Protein 3HYI (pdb70)

Foldseek 3Di:
DAPFLVLLLQLLPPDDPDLLLLLLLVVLQCQQAWDDDVPVFKIKGWALHPSLVSSNVVSCVVVVWDWDDWDWDPPPITIIIMTGHDVVSVPHDQLPDLSSVLSSLSSQCRGAKGAHDVLVAQKIKGKGADDVVLVSNQVSLCVPPVFHWDKADDPVTIMIMGRDLVSVLSSSVSNPGDPVSVVSVVSVVVVDDDDDPVVVVVVVVVVVVVQLVLLVLLLVLLVQCCVPPRLVPDPPVLSLLSVLCNVPSPDQLQVSQVVVVHHSVRSVVSSVVSSVVSVVGDDD

Solvent-accessible surface area: 15544 Å² total; per-residue (Å²): 214,93,22,16,33,59,0,13,74,48,0,15,123,21,107,68,54,33,105,88,41,2,6,0,2,0,8,0,0,8,79,18,66,22,104,53,69,83,97,75,66,70,0,43,1,31,0,102,9,130,3,0,10,143,0,0,60,38,0,2,164,92,11,98,56,80,48,76,77,89,63,100,60,134,138,90,42,67,13,49,0,15,0,79,30,24,128,33,2,68,112,30,118,12,53,166,58,73,44,28,0,21,2,1,1,16,0,1,0,0,4,5,5,40,8,37,46,10,151,156,110,93,54,2,19,6,29,5,78,75,85,72,12,9,62,57,2,28,70,11,1,43,112,82,48,119,0,116,23,25,90,64,142,52,97,96,50,24,62,4,63,2,146,42,27,81,18,0,36,57,1,0,100,29,0,24,0,116,92,19,23,68,80,0,64,66,29,33,98,83,88,88,107,109,70,89,115,96,50,73,90,94,131,107,108,40,61,58,92,146,86,56,91,48,24,58,74,4,33,53,0,0,72,40,0,116,107,80,57,10,10,130,93,10,70,60,44,1,82,106,0,0,59,22,1,27,136,38,92,177,55,66,34,161,78,0,0,109,113,44,147,40,81,80,75,84,0,106,65,37,2,54,106,0,31,140,28,0,109,169,65,28,140,39

Organism: Thermotoga maritima (strain ATCC 43589 / DSM 3109 / JCM 10099 / NBRC 100826 / MSB8) (NCBI:txid243274)

Secondary structure (DSSP, 8-state):
--HHHHHHHHTTT-----HHHHHHHHHHHHHHHEEEETTTTEEEEEES-HHHHHHHHHHHHHTT--EEEEEEE----EEEEEEE--GGGGS--TTSSHHHHHHHHHHHHHHHEEE--TTT---EEEEES-HHHHHHHHHHHHHHH----EEEE-SS-EEEEE--HHHHHHHHHHTT--HHHHHHHHHHHHH-----HHHHHHHHHHHHHHHHHHHHHHHHHHHHHHHHT-GGGS-HHHHHHHHHHHH-TTS-HHHHHHTTT--HHHHHHHHHHHHHHHTTTS--

InterPro domains:
  IPR003802 Sporulation regulator WhiA [MF_01420] (7-291)
  IPR003802 Sporulation regulator WhiA [PTHR37307] (8-294)
  IPR003802 Sporulation regulator WhiA [TIGR00647] (113-289)
  IPR018478 Sporulation transcription regulator WhiA, N-terminal domain [PF10298] (27-87)
  IPR023054 Sporulation regulator WhiA, C-terminal [PF02650] (207-288)
  IPR027434 Homing endonuclease [G3DSA:3.10.28.10] (1-201)
  IPR027434 Homing endonuclease [SSF55608] (109-203)
  IPR039518 WhiA, LAGLIDADG-like domain [PF14527] (113-202)

B-factor: mean 26.67, std 4.39, range [19.43, 60.94]

Radius of gyration: 34.44 Å; Cα contacts (8 Å, |Δi|>4): 410; chains: 1; bounding box: 60×96×50 Å

Nearest PDB structures (foldseek):
  3hyi-assembly1_A  TM=1.004E+00  e=3.645E-49  Thermotoga maritima
  3hyj-assembly2_D  TM=9.412E-01  e=2.608E-27  Thermotoga maritima
  3hyj-assembly1_A  TM=9.685E-01  e=2.461E-26  Thermotoga maritima
  8dy9-assembly1_I  TM=5.684E-01  e=1.595E-14  Streptomyces venezuelae
  2dch-assembly1_X  TM=6.609E-01  e=1.888E-07  Thermoproteus

Sequence (284 aa):
RTFSEEIKEELVNVPFGSREEVISELLGFIKARGDLDVKSRHHIVFSLHSFAASRRLLNLMKYLSKPVSEIIVEKKKRYIKITAEYSESFMVIEPFFDVALFVSFLRGLFLSGGSMTNPRYHYHLEINLFEEETLALTRKSLKDFFNINAGIIELRNTRKLYIKSIKDILVFLEAIGVQRKLEEIDDRIVTERKVIGDVNRTVNFIEANAIRTANSTARQIRAIELIKENMGLENLPEDLRRVALVRLRNKELSLRELGKKLNLTKSQIYSSKLKRIIKIAERFGDV

Structure (mmCIF, N/CA/C/O backbone):
data_3HYI
#
_entry.id   3HYI
#
_cell.length_a   51.648
_cell.length_b   61.303
_cell.length_c   97.215
_cell.angle_alpha   90.00
_cell.angle_beta   90.00
_cell.angle_gamma   90.00
#
_symmetry.space_group_name_H-M   'P 21 21 21'
#
loop_
_entity.id
_entity.type
_entity.pdbx_description
1 polymer 'Protein DUF199/WhiA'
2 non-polymer GLYCEROL
3 non-polymer 'SODIUM ION'
4 water water
#
loop_
_atom_site.group_PDB
_atom_site.id
_atom_site.type_symbol
_atom_site.label_atom_id
_atom_site.label_alt_id
_atom_site.label_comp_id
_atom_site.label_asym_id
_atom_site.label_entity_id
_atom_site.label_seq_id
_atom_site.pdbx_PDB_ins_code
_atom_site.Cartn_x
_atom_site.Cartn_y
_atom_site.Cartn_z
_atom_site.occupancy
_atom_site.B_iso_or_equiv
_atom_site.auth_seq_id
_atom_site.auth_comp_id
_atom_site.auth_asym_id
_atom_site.auth_atom_id
_atom_site.pdbx_PDB_model_num
ATOM 1 N N . ARG A 1 7 ? 12.210 -7.371 -20.497 1.00 26.19 7 ARG A N 1
ATOM 2 C CA . ARG A 1 7 ? 11.353 -6.987 -19.338 1.00 26.35 7 ARG A CA 1
ATOM 3 C C . ARG A 1 7 ? 11.219 -8.149 -18.373 1.00 26.26 7 ARG A C 1
ATOM 4 O O . ARG A 1 7 ? 11.000 -9.286 -18.803 1.00 26.47 7 ARG A O 1
ATOM 12 N N . THR A 1 8 ? 11.341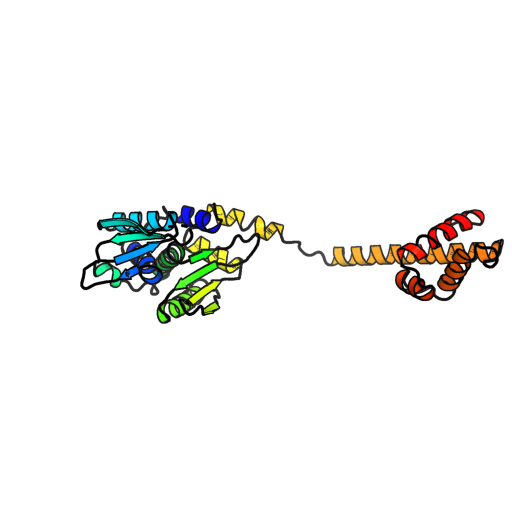 -7.873 -17.074 1.00 26.08 8 THR A N 1
ATOM 13 C CA . THR A 1 8 ? 11.258 -8.942 -16.087 1.00 25.97 8 THR A CA 1
ATOM 14 C C . THR A 1 8 ? 9.836 -9.483 -16.057 1.00 25.75 8 THR A C 1
ATOM 15 O O . THR A 1 8 ? 8.872 -8.768 -16.334 1.00 25.72 8 THR A O 1
ATOM 19 N N . PHE A 1 9 ? 9.733 -10.762 -15.728 1.00 25.48 9 PHE A N 1
ATOM 20 C CA . PHE A 1 9 ? 8.459 -11.452 -15.634 1.00 25.28 9 PHE A CA 1
ATOM 21 C C . PHE A 1 9 ? 7.531 -10.770 -14.631 1.00 25.07 9 PHE A C 1
ATOM 22 O O . PHE A 1 9 ? 6.320 -10.680 -14.840 1.00 24.93 9 PHE A O 1
ATOM 30 N N . SER A 1 10 ? 8.128 -10.307 -13.538 1.00 24.85 10 SER A N 1
ATOM 31 C CA . SER A 1 10 ? 7.414 -9.639 -12.458 1.00 24.67 10 SER A CA 1
ATOM 32 C C . SER A 1 10 ? 6.742 -8.350 -12.918 1.00 24.53 10 SER A C 1
ATOM 33 O O . SER A 1 10 ? 5.574 -8.116 -12.615 1.00 24.08 10 SER A O 1
ATOM 36 N N . GLU A 1 11 ? 7.487 -7.512 -13.637 1.00 24.58 11 GLU A N 1
ATOM 37 C CA . GLU A 1 11 ? 6.944 -6.253 -14.154 1.00 24.63 11 GLU A CA 1
ATOM 38 C C . GLU A 1 11 ? 5.843 -6.500 -15.187 1.00 24.46 11 GLU A C 1
ATOM 39 O O . GLU A 1 11 ? 4.898 -5.722 -15.275 1.00 24.40 11 GLU A O 1
ATOM 45 N N . GLU A 1 12 ? 5.966 -7.580 -15.958 1.00 24.29 12 GLU A N 1
ATOM 46 C CA . GLU A 1 12 ? 4.922 -7.973 -16.912 1.00 24.15 12 GLU A CA 1
ATOM 47 C C . GLU A 1 12 ? 3.599 -8.304 -16.216 1.00 23.86 12 GLU A C 1
ATOM 48 O O . GLU A 1 12 ? 2.527 -7.960 -16.716 1.00 23.70 12 GLU A O 1
ATOM 54 N N . ILE A 1 13 ? 3.684 -8.977 -15.071 1.00 23.63 13 ILE A N 1
ATOM 55 C CA . ILE A 1 13 ? 2.516 -9.218 -14.222 1.00 23.52 13 ILE A CA 1
ATOM 56 C C . ILE A 1 13 ? 1.937 -7.898 -13.719 1.00 23.32 13 ILE A C 1
ATOM 57 O O . ILE A 1 13 ? 0.729 -7.686 -13.771 1.00 23.34 13 ILE A O 1
ATOM 62 N N . LYS A 1 14 ? 2.804 -7.012 -13.240 1.00 23.17 14 LYS A N 1
ATOM 63 C CA . LYS A 1 14 ? 2.368 -5.724 -12.695 1.00 23.02 14 LYS A CA 1
ATOM 64 C C . LYS A 1 14 ? 1.727 -4.801 -13.740 1.00 23.15 14 LYS A C 1
ATOM 65 O O . LYS A 1 14 ? 0.850 -4.007 -13.405 1.00 22.91 14 LYS A O 1
ATOM 71 N N . GLU A 1 15 ? 2.156 -4.915 -14.997 1.00 23.38 15 GLU A N 1
ATOM 72 C CA . GLU A 1 15 ? 1.539 -4.164 -16.097 1.00 23.69 15 GLU A CA 1
ATOM 73 C C . GLU A 1 15 ? 0.069 -4.532 -16.321 1.00 23.64 15 GLU A C 1
ATOM 74 O O . GLU A 1 15 ? -0.732 -3.679 -16.695 1.00 23.50 15 GLU A O 1
ATOM 80 N N . GLU A 1 16 ? -0.279 -5.800 -16.100 1.00 23.78 16 GLU A N 1
ATOM 81 C CA . GLU A 1 16 ? -1.674 -6.250 -16.204 1.00 23.89 16 GLU A CA 1
ATOM 82 C C . GLU A 1 16 ? -2.587 -5.597 -15.163 1.00 23.76 16 GLU A C 1
ATOM 83 O O . GLU A 1 16 ? -3.798 -5.515 -15.362 1.00 23.66 16 GLU A O 1
ATOM 89 N N . LEU A 1 17 ? -2.003 -5.143 -14.056 1.00 23.76 17 LEU A N 1
ATOM 90 C CA . LEU A 1 17 ? -2.770 -4.607 -12.934 1.00 23.74 17 LEU A CA 1
ATOM 91 C C . LEU A 1 17 ? -2.996 -3.093 -12.978 1.00 23.85 17 LEU A C 1
ATOM 92 O O . LEU A 1 17 ? -3.778 -2.569 -12.188 1.00 23.90 17 LEU A O 1
ATOM 97 N N . VAL A 1 18 ? -2.331 -2.397 -13.896 1.00 24.07 18 VAL A N 1
ATOM 98 C CA . VAL A 1 18 ? -2.376 -0.930 -13.939 1.00 24.26 18 VAL A CA 1
ATOM 99 C C . VAL A 1 18 ? -3.789 -0.375 -14.183 1.00 24.51 18 VAL A C 1
ATOM 100 O O . VAL A 1 18 ? -4.132 0.686 -13.658 1.00 24.57 18 VAL A O 1
ATOM 104 N N . ASN A 1 19 ? -4.597 -1.095 -14.963 1.00 24.75 19 ASN A N 1
ATOM 105 C CA . ASN A 1 19 ? -5.952 -0.653 -15.318 1.00 25.02 19 ASN A CA 1
ATOM 106 C C . ASN A 1 19 ? -7.077 -1.573 -14.825 1.00 25.05 19 ASN A C 1
ATOM 107 O O . ASN A 1 19 ? -8.198 -1.506 -15.329 1.00 25.02 19 ASN A O 1
ATOM 112 N N . VAL A 1 20 ? -6.783 -2.419 -13.839 1.00 25.22 20 VAL A N 1
ATOM 113 C CA . VAL A 1 20 ? -7.812 -3.219 -13.168 1.00 25.26 20 VAL A CA 1
ATOM 114 C C . VAL A 1 20 ? -8.886 -2.275 -12.597 1.00 25.18 20 VAL A C 1
ATOM 115 O O . VAL A 1 20 ? -8.558 -1.185 -12.142 1.00 25.11 20 VAL A O 1
ATOM 119 N N . PRO A 1 21 ? -10.173 -2.673 -12.645 1.00 25.18 21 PRO A N 1
ATOM 120 C CA . PRO A 1 21 ? -11.248 -1.804 -12.142 1.00 25.22 21 PRO A CA 1
ATOM 121 C C . PRO A 1 21 ? -11.068 -1.241 -10.721 1.00 25.08 21 PRO A C 1
ATOM 122 O O . PRO A 1 21 ? -10.384 -1.836 -9.889 1.00 25.25 21 PRO A O 1
ATOM 126 N N . PHE A 1 22 ? -11.685 -0.089 -10.475 1.00 25.01 22 PHE A N 1
ATOM 127 C CA . PHE A 1 22 ? -11.752 0.510 -9.142 1.00 24.89 22 PHE A CA 1
ATOM 128 C C . PHE A 1 22 ? -13.133 0.189 -8.572 1.00 24.65 22 PHE A C 1
ATOM 129 O O . PHE A 1 22 ? -14.120 0.852 -8.896 1.00 24.76 22 PHE A O 1
ATOM 137 N N . GLY A 1 23 ? -13.190 -0.850 -7.742 1.00 24.38 23 GLY A N 1
ATOM 138 C CA . GLY A 1 23 ? -14.453 -1.420 -7.266 1.00 24.02 23 GLY A CA 1
ATOM 139 C C . GLY A 1 23 ? -15.361 -0.419 -6.590 1.00 23.76 23 GLY A C 1
ATOM 140 O O . GLY A 1 23 ? -16.569 -0.377 -6.847 1.00 23.62 23 GLY A O 1
ATOM 141 N N . SER A 1 24 ? -14.760 0.386 -5.724 1.00 23.44 24 SER A N 1
ATOM 142 C CA . SER A 1 24 ? -15.459 1.402 -4.964 1.00 23.21 24 SER A CA 1
ATOM 143 C C . SER A 1 24 ? -14.400 2.272 -4.319 1.00 23.06 24 SER A C 1
ATOM 144 O O . SER A 1 24 ? -13.211 1.957 -4.367 1.00 23.10 24 SER A O 1
ATOM 147 N N . ARG A 1 25 ? -14.839 3.359 -3.708 1.00 22.89 25 ARG A N 1
ATOM 148 C CA . ARG A 1 25 ? -13.947 4.261 -2.996 1.00 22.89 25 ARG A CA 1
ATOM 149 C C . ARG A 1 25 ? -13.183 3.550 -1.870 1.00 22.55 25 ARG A C 1
ATOM 150 O O . ARG A 1 25 ? -12.015 3.837 -1.614 1.00 22.41 25 ARG A O 1
ATOM 158 N N . GLU A 1 26 ? -13.869 2.623 -1.209 1.00 22.50 26 GLU A N 1
ATOM 159 C CA . GLU A 1 26 ? -13.323 1.866 -0.087 1.00 22.37 26 GLU A CA 1
ATOM 160 C C . GLU A 1 26 ? -12.206 0.930 -0.543 1.00 21.94 26 GLU A C 1
ATOM 161 O O . GLU A 1 26 ? -11.170 0.815 0.117 1.00 21.64 26 GLU A O 1
ATOM 167 N N . GLU A 1 27 ? -12.435 0.261 -1.670 1.00 21.60 27 GLU A N 1
ATOM 168 C CA . GLU A 1 27 ? -11.439 -0.624 -2.270 1.00 21.56 27 GLU A CA 1
ATOM 169 C C . GLU A 1 27 ? -10.252 0.158 -2.834 1.00 21.28 27 GLU A C 1
ATOM 170 O O . GLU A 1 27 ? -9.117 -0.316 -2.793 1.00 21.23 27 GLU A O 1
ATOM 176 N N . VAL A 1 28 ? -10.520 1.355 -3.353 1.00 21.11 28 VAL A N 1
ATOM 177 C CA . VAL A 1 28 ? -9.468 2.249 -3.844 1.00 20.94 28 VAL A CA 1
ATOM 178 C C . VAL A 1 28 ? -8.566 2.714 -2.697 1.00 21.01 28 VAL A C 1
ATOM 179 O O . VAL A 1 28 ? -7.338 2.710 -2.824 1.00 21.01 28 VAL A O 1
ATOM 183 N N . ILE A 1 29 ? -9.177 3.112 -1.582 1.00 21.03 29 ILE A N 1
ATOM 184 C CA . ILE A 1 29 ? -8.426 3.532 -0.395 1.00 21.00 29 ILE A CA 1
ATOM 185 C C . ILE A 1 29 ? -7.709 2.340 0.244 1.00 20.94 29 ILE A C 1
ATOM 186 O O . ILE A 1 29 ? -6.599 2.485 0.758 1.00 21.03 29 ILE A O 1
ATOM 191 N N . SER A 1 30 ? -8.341 1.168 0.200 1.00 20.87 30 SER A N 1
ATOM 192 C CA . SER A 1 30 ? -7.728 -0.058 0.707 1.00 20.62 30 SER A CA 1
ATOM 193 C C . SER A 1 30 ? -6.471 -0.408 -0.088 1.00 20.66 30 SER A C 1
ATOM 194 O O . SER A 1 30 ? -5.442 -0.763 0.493 1.00 20.58 30 SER A O 1
ATOM 197 N N . GLU A 1 31 ? -6.547 -0.301 -1.412 1.00 20.68 31 GLU A N 1
ATOM 198 C CA . GLU A 1 31 ? -5.369 -0.537 -2.255 1.00 20.85 31 GLU A CA 1
ATOM 199 C C . GLU A 1 31 ? -4.283 0.513 -2.028 1.00 20.70 31 GLU A C 1
ATOM 200 O O . GLU A 1 31 ? -3.097 0.184 -2.028 1.00 20.88 31 GLU A O 1
ATOM 206 N N . LEU A 1 32 ? -4.689 1.768 -1.848 1.00 20.58 32 LEU A N 1
ATOM 207 C CA . LEU A 1 32 ? -3.752 2.847 -1.529 1.00 20.59 32 LEU A CA 1
ATOM 208 C C . LEU A 1 32 ? -3.042 2.572 -0.205 1.00 20.67 32 LEU A C 1
ATOM 209 O O . LEU A 1 32 ? -1.836 2.775 -0.092 1.00 20.53 32 LEU A O 1
ATOM 214 N N . LEU A 1 33 ? -3.793 2.098 0.787 1.00 20.89 33 LEU A N 1
ATOM 215 C CA . LEU A 1 33 ? -3.222 1.727 2.082 1.00 20.99 33 LEU A CA 1
ATOM 216 C C . LEU A 1 33 ? -2.146 0.656 1.914 1.00 21.13 33 LEU A C 1
ATOM 217 O O . LEU A 1 33 ? -1.136 0.676 2.617 1.00 21.03 33 LEU A O 1
ATOM 222 N N . GLY A 1 34 ? -2.368 -0.268 0.978 1.00 21.30 34 GLY A N 1
ATOM 223 C CA . GLY A 1 34 ? -1.368 -1.267 0.610 1.00 21.40 34 GLY A CA 1
ATOM 224 C C . GLY A 1 34 ? -0.076 -0.630 0.130 1.00 21.52 34 GLY A C 1
ATOM 225 O O . GLY A 1 34 ? 1.009 -1.024 0.552 1.00 21.51 34 GLY A O 1
ATOM 226 N N . PHE A 1 35 ? -0.203 0.354 -0.759 1.00 21.75 35 PHE A N 1
ATOM 227 C CA . PHE A 1 35 ? 0.934 1.169 -1.204 1.00 21.74 35 PHE A CA 1
ATOM 228 C C . PHE A 1 35 ? 1.586 1.892 -0.026 1.00 22.11 35 PHE A C 1
ATOM 229 O O . PHE A 1 35 ? 2.812 1.886 0.112 1.00 22.18 35 PHE A O 1
ATOM 237 N N . ILE A 1 36 ? 0.757 2.518 0.812 1.00 22.46 36 ILE A N 1
ATOM 238 C CA . ILE A 1 36 ? 1.235 3.270 1.976 1.00 22.66 36 ILE A CA 1
ATOM 239 C C . ILE A 1 36 ? 1.971 2.374 2.973 1.00 23.08 36 ILE A C 1
ATOM 240 O O . ILE A 1 36 ? 3.074 2.706 3.408 1.00 23.22 36 ILE A O 1
ATOM 245 N N . LYS A 1 37 ? 1.361 1.247 3.332 1.00 23.66 37 LYS A N 1
ATOM 246 C CA . LYS A 1 37 ? 1.966 0.320 4.294 1.00 24.19 37 LYS A CA 1
ATOM 247 C C . LYS A 1 37 ? 3.287 -0.265 3.786 1.00 24.55 37 LYS A C 1
ATOM 248 O O . LYS A 1 37 ? 4.245 -0.400 4.550 1.00 24.61 37 LYS A O 1
ATOM 254 N N . ALA A 1 38 ? 3.334 -0.604 2.500 1.00 24.94 38 ALA A N 1
ATOM 255 C CA . ALA A 1 38 ? 4.518 -1.229 1.908 1.00 25.25 38 ALA A CA 1
ATOM 256 C C . ALA A 1 38 ? 5.643 -0.232 1.616 1.00 25.58 38 ALA A C 1
ATOM 257 O O . ALA A 1 38 ? 6.798 -0.478 1.969 1.00 25.46 38 ALA A O 1
ATOM 259 N N . ARG A 1 39 ? 5.309 0.883 0.970 1.00 26.19 39 ARG A N 1
ATOM 260 C CA . ARG A 1 39 ? 6.331 1.808 0.460 1.00 26.66 39 ARG A CA 1
ATOM 261 C C . ARG A 1 39 ? 6.097 3.289 0.777 1.00 27.07 39 ARG A C 1
ATOM 262 O O . ARG A 1 39 ? 6.790 4.154 0.239 1.00 27.08 39 ARG A O 1
ATOM 270 N N . GLY A 1 40 ? 5.152 3.578 1.667 1.00 27.59 40 GLY A N 1
ATOM 271 C CA . GLY A 1 40 ? 4.833 4.953 2.023 1.00 28.06 40 GLY A CA 1
ATOM 272 C C . GLY A 1 40 ? 5.552 5.394 3.281 1.00 28.56 40 GLY A C 1
ATOM 273 O O . GLY A 1 40 ? 5.454 4.738 4.319 1.00 28.64 40 GLY A O 1
ATOM 274 N N . ASP A 1 41 ? 6.294 6.494 3.185 1.00 29.10 41 ASP A N 1
ATOM 275 C CA . ASP A 1 41 ? 6.814 7.172 4.364 1.00 29.55 41 ASP A CA 1
ATOM 276 C C . ASP A 1 41 ? 5.811 8.269 4.707 1.00 29.81 41 ASP A C 1
ATOM 277 O O . ASP A 1 41 ? 5.778 9.318 4.065 1.00 29.60 41 ASP A O 1
ATOM 282 N N . LEU A 1 42 ? 4.973 7.999 5.703 1.00 30.27 42 LEU A N 1
ATOM 283 C CA . LEU A 1 42 ? 3.882 8.899 6.063 1.00 30.58 42 LEU A CA 1
ATOM 284 C C . LEU A 1 42 ? 4.354 9.965 7.045 1.00 30.72 42 LEU A C 1
ATOM 285 O O . LEU A 1 42 ? 5.124 9.678 7.961 1.00 30.86 42 LEU A O 1
ATOM 288 N N . ASP A 1 43 ? 3.894 11.195 6.834 1.00 30.90 43 ASP A N 1
ATOM 289 C CA . ASP A 1 43 ? 4.179 12.309 7.737 1.00 30.96 43 ASP A CA 1
ATOM 290 C C . ASP A 1 43 ? 2.919 13.169 7.868 1.00 30.96 43 ASP A C 1
ATOM 291 O O . ASP A 1 43 ? 2.719 14.125 7.113 1.00 31.02 43 ASP A O 1
ATOM 296 N N . VAL A 1 44 ? 2.077 12.810 8.835 1.00 30.84 44 VAL A N 1
ATOM 297 C CA . VAL A 1 44 ? 0.788 13.474 9.052 1.00 30.71 44 VAL A CA 1
ATOM 298 C C . VAL A 1 44 ? 0.947 14.959 9.409 1.00 30.53 44 VAL A C 1
ATOM 299 O O . VAL A 1 44 ? 0.113 15.785 9.030 1.00 30.54 44 VAL A O 1
ATOM 303 N N . LYS A 1 45 ? 2.023 15.292 10.119 1.00 30.34 45 LYS A N 1
ATOM 304 C CA . LYS A 1 45 ? 2.278 16.668 10.564 1.00 30.18 45 LYS A CA 1
ATOM 305 C C . LYS A 1 45 ? 2.552 17.630 9.403 1.00 30.00 45 LYS A C 1
ATOM 306 O O . LYS A 1 45 ? 2.065 18.764 9.402 1.00 30.02 45 LYS A O 1
ATOM 308 N N . SER A 1 46 ? 3.337 17.174 8.428 1.00 29.75 46 SER A N 1
ATOM 309 C CA . SER A 1 46 ? 3.654 17.968 7.235 1.00 29.51 46 SER A CA 1
ATOM 310 C C . SER A 1 46 ? 2.690 17.695 6.075 1.00 29.18 46 SER A C 1
ATOM 311 O O . SER A 1 46 ? 2.838 18.268 4.996 1.00 29.14 46 SER A O 1
ATOM 314 N N . ARG A 1 47 ? 1.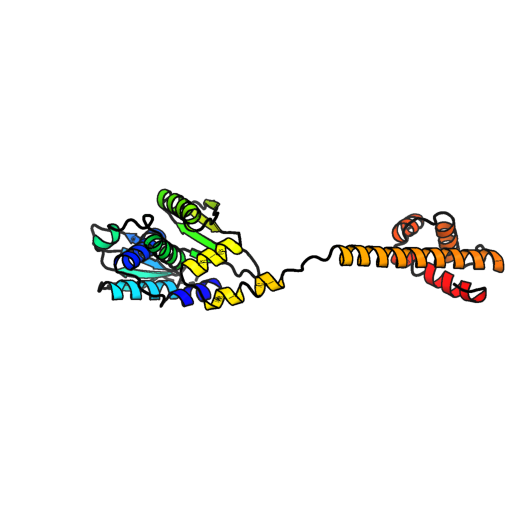717 16.813 6.311 1.00 28.82 47 ARG A N 1
ATOM 315 C CA . ARG A 1 47 ? 0.593 16.574 5.397 1.00 28.53 47 ARG A CA 1
ATOM 316 C C . ARG A 1 47 ? 0.992 15.957 4.052 1.00 28.18 47 ARG A C 1
ATOM 317 O O . ARG A 1 47 ? 0.382 16.269 3.023 1.00 28.11 47 ARG A O 1
ATOM 320 N N . HIS A 1 48 ? 1.990 15.072 4.062 1.00 27.84 48 HIS A N 1
ATOM 321 C CA A HIS A 1 48 ? 2.493 14.429 2.845 0.50 27.68 48 HIS A CA 1
ATOM 322 C CA B HIS A 1 48 ? 2.389 14.403 2.828 0.50 27.68 48 HIS A CA 1
ATOM 323 C C . HIS A 1 48 ? 2.755 12.938 3.029 1.00 27.45 48 HIS A C 1
ATOM 324 O O . HIS A 1 48 ? 2.990 12.478 4.147 1.00 27.61 48 HIS A O 1
ATOM 337 N N . ILE A 1 49 ? 2.746 12.209 1.918 1.00 26.95 49 ILE A N 1
ATOM 338 C CA . ILE A 1 49 ? 3.168 10.820 1.875 1.00 26.43 49 ILE A CA 1
ATOM 339 C C . ILE A 1 49 ? 4.226 10.722 0.788 1.00 25.97 49 ILE A C 1
ATOM 340 O O . ILE A 1 49 ? 3.985 11.127 -0.349 1.00 25.77 49 ILE A O 1
ATOM 345 N N . VAL A 1 50 ? 5.397 10.203 1.142 1.00 25.50 50 VAL A N 1
ATOM 346 C CA . VAL A 1 50 ? 6.445 9.934 0.170 1.00 25.15 50 VAL A CA 1
ATOM 347 C C . VAL A 1 50 ? 6.436 8.446 -0.176 1.00 24.87 50 VAL A C 1
ATOM 348 O O . VAL A 1 50 ? 6.667 7.603 0.692 1.00 24.72 50 VAL A O 1
ATOM 352 N N . PHE A 1 51 ? 6.152 8.139 -1.442 1.00 24.44 51 PHE A N 1
ATOM 353 C CA . PHE A 1 51 ? 6.190 6.768 -1.946 1.00 24.26 51 PHE A CA 1
ATOM 354 C C . PHE A 1 51 ? 7.498 6.512 -2.693 1.00 24.14 51 PHE A C 1
ATOM 355 O O . PHE A 1 51 ? 7.886 7.295 -3.557 1.00 23.99 51 PHE A O 1
ATOM 363 N N . SER A 1 52 ? 8.165 5.411 -2.354 1.00 23.97 52 SER A N 1
ATOM 364 C CA . SER A 1 52 ? 9.379 4.977 -3.042 1.00 23.77 52 SER A CA 1
ATOM 365 C C . SER A 1 52 ? 9.049 3.713 -3.828 1.00 23.66 52 SER A C 1
ATOM 366 O O . SER A 1 52 ? 8.739 2.686 -3.234 1.00 23.74 52 SER A O 1
ATOM 369 N N . LEU A 1 53 ? 9.107 3.791 -5.156 1.00 23.45 53 LEU A N 1
ATOM 370 C CA . LEU A 1 53 ? 8.662 2.693 -6.017 1.00 23.30 53 LEU A CA 1
ATOM 371 C C . LEU A 1 53 ? 9.707 2.323 -7.065 1.00 23.02 53 LEU A C 1
ATOM 372 O O . LEU A 1 53 ? 10.224 3.190 -7.765 1.00 23.26 53 LEU A O 1
ATOM 377 N N . HIS A 1 54 ? 10.004 1.030 -7.174 1.00 22.63 54 HIS A N 1
ATOM 378 C CA . HIS A 1 54 ? 10.944 0.526 -8.177 1.00 22.40 54 HIS A CA 1
ATOM 379 C C . HIS A 1 54 ? 10.241 0.052 -9.450 1.00 22.05 54 HIS A C 1
ATOM 380 O O . HIS A 1 54 ? 10.899 -0.334 -10.415 1.00 22.10 54 HIS A O 1
ATOM 387 N N . SER A 1 55 ? 8.911 0.098 -9.452 1.00 21.59 55 SER A N 1
ATOM 388 C CA . SER A 1 55 ? 8.113 -0.343 -10.592 1.00 21.24 55 SER A CA 1
ATOM 389 C C . SER A 1 55 ? 7.389 0.834 -11.243 1.00 20.95 55 SER A C 1
ATOM 390 O O . SER A 1 55 ? 6.786 1.657 -10.552 1.00 20.87 55 SER A O 1
ATOM 393 N N . PHE A 1 56 ? 7.456 0.910 -12.570 1.00 20.59 56 PHE A N 1
ATOM 394 C CA . PHE A 1 56 ? 6.693 1.903 -13.330 1.00 20.45 56 PHE A CA 1
ATOM 395 C C . PHE A 1 56 ? 5.214 1.537 -13.389 1.00 20.23 56 PHE A C 1
ATOM 396 O O . PHE A 1 56 ? 4.359 2.420 -13.384 1.00 20.18 56 PHE A O 1
ATOM 404 N N . ALA A 1 57 ? 4.917 0.241 -13.457 1.00 20.02 57 ALA A N 1
ATOM 405 C CA . ALA A 1 57 ? 3.534 -0.234 -13.387 1.00 19.94 57 ALA A CA 1
ATOM 406 C C . ALA A 1 57 ? 2.899 0.191 -12.062 1.00 19.88 57 ALA A C 1
ATOM 407 O O . ALA A 1 57 ? 1.776 0.695 -12.039 1.00 19.73 57 ALA A O 1
ATOM 409 N N . ALA A 1 58 ? 3.631 -0.011 -10.968 1.00 19.88 58 ALA A N 1
ATOM 410 C CA . ALA A 1 58 ? 3.187 0.418 -9.638 1.00 19.99 58 ALA A CA 1
ATOM 411 C C . ALA A 1 58 ? 2.985 1.934 -9.559 1.00 19.98 58 ALA A C 1
ATOM 412 O O . ALA A 1 58 ? 2.009 2.399 -8.979 1.00 19.87 58 ALA A O 1
ATOM 414 N N . SER A 1 59 ? 3.904 2.693 -10.151 1.00 20.20 59 SER A N 1
ATOM 415 C CA . SER A 1 59 ? 3.822 4.158 -10.149 1.00 20.42 59 SER A CA 1
ATOM 416 C C . SER A 1 59 ? 2.579 4.648 -10.890 1.00 20.52 59 SER A C 1
ATOM 417 O O . SER A 1 59 ? 1.897 5.564 -10.431 1.00 20.52 59 SER A O 1
ATOM 420 N N . ARG A 1 60 ? 2.294 4.031 -12.033 1.00 20.69 60 ARG A N 1
ATOM 421 C CA . ARG A 1 60 ? 1.116 4.369 -12.833 1.00 20.88 60 ARG A CA 1
ATOM 422 C C . ARG A 1 60 ? -0.196 4.004 -12.140 1.00 20.94 60 ARG A C 1
ATOM 423 O O . ARG A 1 60 ? -1.182 4.730 -12.257 1.00 20.98 60 ARG A O 1
ATOM 431 N N . ARG A 1 61 ? -0.207 2.877 -11.436 1.00 20.97 61 ARG A N 1
ATOM 432 C CA . ARG A 1 61 ? -1.371 2.481 -10.652 1.00 21.18 61 ARG A CA 1
ATOM 433 C C . ARG A 1 61 ? -1.636 3.475 -9.528 1.00 21.26 61 ARG A C 1
ATOM 434 O O . ARG A 1 61 ? -2.784 3.849 -9.288 1.00 21.56 61 ARG A O 1
ATOM 442 N N . LEU A 1 62 ? -0.573 3.890 -8.843 1.00 21.30 62 LEU A N 1
ATOM 443 C CA . LEU A 1 62 ? -0.683 4.873 -7.767 1.00 21.42 62 LEU A CA 1
ATOM 444 C C . LEU A 1 62 ? -1.278 6.178 -8.280 1.00 21.48 62 LEU A C 1
ATOM 445 O O . LEU A 1 62 ? -2.114 6.785 -7.610 1.00 21.62 62 LEU A O 1
ATOM 450 N N . LEU A 1 63 ? -0.846 6.605 -9.464 1.00 21.42 63 LEU A N 1
ATOM 451 C CA . LEU A 1 63 ? -1.378 7.821 -10.073 1.00 21.44 63 LEU A CA 1
ATOM 452 C C . LEU A 1 63 ? -2.854 7.667 -10.424 1.00 21.48 63 LEU A C 1
ATOM 453 O O . LEU A 1 63 ? -3.636 8.603 -10.246 1.00 21.46 63 LEU A O 1
ATOM 458 N N . ASN A 1 64 ? -3.234 6.489 -10.914 1.00 21.61 64 ASN A N 1
ATOM 459 C CA . ASN A 1 64 ? -4.636 6.220 -11.240 1.00 21.80 64 ASN A CA 1
ATOM 460 C C . ASN A 1 64 ? -5.544 6.190 -10.004 1.00 22.06 64 ASN A C 1
ATOM 461 O O . ASN A 1 64 ? -6.701 6.611 -10.072 1.00 22.29 64 ASN A O 1
ATOM 466 N N . LEU A 1 65 ? -5.023 5.691 -8.886 1.00 22.23 65 LEU A N 1
ATOM 467 C CA . LEU A 1 65 ? -5.764 5.688 -7.618 1.00 22.48 65 LEU A CA 1
ATOM 468 C C . LEU A 1 65 ? -5.996 7.106 -7.108 1.00 22.50 65 LEU A C 1
ATOM 469 O O . LEU A 1 65 ? -7.103 7.452 -6.692 1.00 22.56 65 LEU A O 1
ATOM 474 N N . MET A 1 66 ? -4.943 7.918 -7.140 1.00 22.58 66 MET A N 1
ATOM 475 C CA . MET A 1 66 ? -5.029 9.322 -6.725 1.00 22.67 66 MET A CA 1
ATOM 476 C C . MET A 1 66 ? -5.964 10.137 -7.620 1.00 22.54 66 MET A C 1
ATOM 477 O O . MET A 1 66 ? -6.614 11.076 -7.157 1.00 22.39 66 MET A O 1
ATOM 482 N N . LYS A 1 67 ? -6.018 9.770 -8.897 1.00 22.49 67 LYS A N 1
ATOM 483 C CA . LYS A 1 67 ? -6.929 10.387 -9.859 1.00 22.55 67 LYS A CA 1
ATOM 484 C C . LYS A 1 67 ? -8.380 10.007 -9.560 1.00 22.56 67 LYS A C 1
ATOM 485 O O . LYS A 1 67 ? -9.272 10.852 -9.630 1.00 22.38 67 LYS A O 1
ATOM 491 N N . TYR A 1 68 ? -8.607 8.734 -9.239 1.00 22.62 68 TYR A N 1
ATOM 492 C CA . TYR A 1 68 ? -9.931 8.265 -8.836 1.00 22.75 68 TYR A CA 1
ATOM 493 C C . TYR A 1 68 ? -10.451 9.069 -7.643 1.00 22.90 68 TYR A C 1
ATOM 494 O O . TYR A 1 68 ? -11.625 9.437 -7.605 1.00 23.03 68 TYR A O 1
ATOM 503 N N . LEU A 1 69 ? -9.567 9.338 -6.683 1.00 23.10 69 LEU A N 1
ATOM 504 C CA . LEU A 1 69 ? -9.916 10.059 -5.454 1.00 23.26 69 LEU A CA 1
ATOM 505 C C . LEU A 1 69 ? -9.879 11.590 -5.600 1.00 23.67 69 LEU A C 1
ATOM 506 O O . LEU A 1 69 ? -10.249 12.303 -4.673 1.00 23.72 69 LEU A O 1
ATOM 511 N N . SER A 1 70 ? -9.439 12.082 -6.758 1.00 24.23 70 SER A N 1
ATOM 512 C CA . SER A 1 70 ? -9.273 13.520 -7.014 1.00 24.68 70 SER A CA 1
ATOM 513 C C . SER A 1 70 ? -8.299 14.171 -6.025 1.00 25.04 70 SER A C 1
ATOM 514 O O . SER A 1 70 ? -8.574 15.242 -5.475 1.00 25.07 70 SER A O 1
ATOM 517 N N . LYS A 1 71 ? -7.162 13.512 -5.812 1.00 25.41 71 LYS A N 1
ATOM 518 C CA . LYS A 1 71 ? -6.119 14.011 -4.921 1.00 25.71 71 LYS A CA 1
ATOM 519 C C . LYS A 1 71 ? -4.853 14.325 -5.726 1.00 25.97 71 LYS A C 1
ATOM 520 O O . LYS A 1 71 ? -4.427 13.512 -6.548 1.00 25.92 71 LYS A O 1
ATOM 526 N N . PRO A 1 72 ? -4.249 15.507 -5.497 1.00 26.18 72 PRO A N 1
ATOM 527 C CA . PRO A 1 72 ? -3.067 15.913 -6.253 1.00 26.38 72 PRO A CA 1
ATOM 528 C C . PRO A 1 72 ? -1.786 15.206 -5.816 1.00 26.57 72 PRO A C 1
ATOM 529 O O . PRO A 1 72 ? -1.563 15.009 -4.619 1.00 26.70 72 PRO A O 1
ATOM 533 N N . VAL A 1 73 ? -0.963 14.819 -6.788 1.00 26.75 73 VAL A N 1
ATOM 534 C CA . VAL A 1 73 ? 0.409 14.410 -6.515 1.00 26.83 73 VAL A CA 1
ATOM 535 C C . VAL A 1 73 ? 1.298 15.610 -6.838 1.00 26.81 73 VAL A C 1
ATOM 536 O O . VAL A 1 73 ? 1.177 16.215 -7.905 1.00 26.95 73 VAL A O 1
ATOM 540 N N . SER A 1 74 ? 2.171 15.962 -5.900 1.00 26.82 74 SER A N 1
ATOM 541 C CA . SER A 1 74 ? 2.936 17.208 -5.975 1.00 26.79 74 SER A CA 1
ATOM 542 C C . SER A 1 74 ? 4.270 17.067 -6.712 1.00 26.81 74 SER A C 1
ATOM 543 O O . SER A 1 74 ? 4.729 18.019 -7.344 1.00 26.88 74 SER A O 1
ATOM 546 N N . GLU A 1 75 ? 4.888 15.891 -6.626 1.00 26.85 75 GLU A N 1
ATOM 547 C CA . GLU A 1 75 ? 6.214 15.675 -7.201 1.00 26.91 75 GLU A CA 1
ATOM 548 C C . GLU A 1 75 ? 6.440 14.223 -7.622 1.00 27.00 75 GLU A C 1
ATOM 549 O O . GLU A 1 75 ? 5.992 13.293 -6.952 1.00 26.96 75 GLU A O 1
ATOM 555 N N . ILE A 1 76 ? 7.140 14.056 -8.743 1.00 27.12 76 ILE A N 1
ATOM 556 C CA . ILE A 1 76 ? 7.595 12.753 -9.220 1.00 27.24 76 ILE A CA 1
ATOM 557 C C . ILE A 1 76 ? 9.048 12.895 -9.675 1.00 27.39 76 ILE A C 1
ATOM 558 O O . ILE A 1 76 ? 9.326 13.577 -10.664 1.00 27.37 76 ILE A O 1
ATOM 563 N N . ILE A 1 77 ? 9.968 12.271 -8.943 1.00 27.52 77 ILE A N 1
ATOM 564 C CA . ILE A 1 77 ? 11.394 12.331 -9.269 1.00 27.67 77 ILE A CA 1
ATOM 565 C C . ILE A 1 77 ? 12.055 10.962 -9.170 1.00 27.82 77 ILE A C 1
ATOM 566 O O . ILE A 1 77 ? 11.587 10.087 -8.442 1.00 27.83 77 ILE A O 1
ATOM 571 N N . VAL A 1 78 ? 13.144 10.788 -9.912 1.00 28.02 78 VAL A N 1
ATOM 572 C CA . VAL A 1 78 ? 13.997 9.617 -9.759 1.00 28.21 78 VAL A CA 1
ATOM 573 C C . VAL A 1 78 ? 15.117 9.951 -8.783 1.00 28.23 78 VAL A C 1
ATOM 574 O O . VAL A 1 78 ? 15.900 10.869 -9.022 1.00 28.23 78 VAL A O 1
ATOM 578 N N . GLU A 1 79 ? 15.176 9.219 -7.673 1.00 28.32 79 GLU A N 1
ATOM 579 C CA . GLU A 1 79 ? 16.299 9.333 -6.748 1.00 28.43 79 GLU A CA 1
ATOM 580 C C . GLU A 1 79 ? 17.472 8.552 -7.325 1.00 28.19 79 GLU A C 1
ATOM 581 O O . GLU A 1 79 ? 17.385 7.339 -7.509 1.00 28.33 79 GLU A O 1
ATOM 587 N N . LYS A 1 80 ? 18.565 9.260 -7.608 1.00 27.92 80 LYS A N 1
ATOM 588 C CA . LYS A 1 80 ? 19.682 8.712 -8.384 1.00 27.81 80 LYS A CA 1
ATOM 589 C C . LYS A 1 80 ? 20.500 7.678 -7.613 1.00 27.74 80 LYS A C 1
ATOM 590 O O . LYS A 1 80 ? 20.356 7.530 -6.399 1.00 27.79 80 LYS A O 1
ATOM 592 N N . LYS A 1 85 ? 19.608 0.743 -10.969 1.00 33.41 85 LYS A N 1
ATOM 593 C CA . LYS A 1 85 ? 18.862 -0.362 -10.371 1.00 33.40 85 LYS A CA 1
ATOM 594 C C . LYS A 1 85 ? 18.364 -0.010 -8.968 1.00 33.30 85 LYS A C 1
ATOM 595 O O . LYS A 1 85 ? 17.173 -0.140 -8.672 1.00 33.34 85 LYS A O 1
ATOM 597 N N . LYS A 1 86 ? 19.289 0.425 -8.113 1.00 33.10 86 LYS A N 1
ATOM 598 C CA . LYS A 1 86 ? 18.962 0.871 -6.757 1.00 32.85 86 LYS A CA 1
ATOM 599 C C . LYS A 1 86 ? 18.181 2.185 -6.780 1.00 32.60 86 LYS A C 1
ATOM 600 O O . LYS A 1 86 ? 17.419 2.475 -5.855 1.00 32.69 86 LYS A O 1
ATOM 602 N N . ARG A 1 87 ? 18.381 2.974 -7.835 1.00 32.15 87 ARG A N 1
ATOM 603 C CA . ARG A 1 87 ? 17.584 4.175 -8.071 1.00 31.76 87 ARG A CA 1
ATOM 604 C C . ARG A 1 87 ? 16.094 3.825 -8.125 1.00 31.35 87 ARG A C 1
ATOM 605 O O . ARG A 1 87 ? 15.709 2.798 -8.691 1.00 31.34 87 ARG A O 1
ATOM 607 N N . TYR A 1 88 ? 15.266 4.678 -7.526 1.00 30.74 88 TYR A N 1
ATOM 608 C CA . TYR A 1 88 ? 13.828 4.430 -7.439 1.00 30.18 88 TYR A CA 1
ATOM 609 C C . TYR A 1 88 ? 13.011 5.681 -7.738 1.00 29.53 88 TYR A C 1
ATOM 610 O O . TYR A 1 88 ? 13.538 6.793 -7.758 1.00 29.36 88 TYR A O 1
ATOM 619 N N . ILE A 1 89 ? 11.717 5.478 -7.967 1.00 28.78 89 ILE A N 1
ATOM 620 C CA . ILE A 1 89 ? 10.789 6.574 -8.226 1.00 28.22 89 ILE A CA 1
ATOM 621 C C . ILE A 1 89 ? 10.259 7.120 -6.903 1.00 27.66 89 ILE A C 1
ATOM 622 O O . ILE A 1 89 ? 9.750 6.361 -6.080 1.00 27.40 89 ILE A O 1
ATOM 626 N N . LYS A 1 90 ? 10.388 8.431 -6.704 1.00 27.04 90 LYS A N 1
ATOM 627 C CA . LYS A 1 90 ? 9.808 9.101 -5.537 1.00 26.64 90 LYS A CA 1
ATOM 628 C C . LYS A 1 90 ? 8.561 9.880 -5.920 1.00 26.10 90 LYS A C 1
ATOM 629 O O . LYS A 1 90 ? 8.646 10.876 -6.638 1.00 25.76 90 LYS A O 1
ATOM 635 N N . ILE A 1 91 ? 7.413 9.430 -5.421 1.00 25.64 91 ILE A N 1
ATOM 636 C CA . ILE A 1 91 ? 6.143 10.105 -5.660 1.00 25.34 91 ILE A CA 1
ATOM 637 C C . ILE A 1 91 ? 5.654 10.728 -4.354 1.00 25.18 91 ILE A C 1
ATOM 638 O O . ILE A 1 91 ? 5.424 10.022 -3.370 1.00 25.07 91 ILE A O 1
ATOM 643 N N . THR A 1 92 ? 5.518 12.053 -4.351 1.00 25.03 92 THR A N 1
ATOM 644 C CA . THR A 1 92 ? 5.025 12.785 -3.188 1.00 24.95 92 THR A CA 1
ATOM 645 C C . THR A 1 92 ? 3.580 13.206 -3.419 1.00 24.92 92 THR A C 1
ATOM 646 O O . THR A 1 92 ? 3.265 13.858 -4.414 1.00 24.84 92 THR A O 1
ATOM 650 N N . ALA A 1 93 ? 2.708 12.821 -2.492 1.00 25.02 93 ALA A N 1
ATOM 651 C CA . ALA A 1 93 ? 1.284 13.117 -2.585 1.00 25.14 93 ALA A CA 1
ATOM 652 C C . ALA A 1 93 ? 0.782 13.741 -1.292 1.00 25.29 93 ALA A C 1
ATOM 653 O O . ALA A 1 93 ? 1.436 13.660 -0.251 1.00 25.11 93 ALA A O 1
ATOM 655 N N . GLU A 1 94 ? -0.391 14.360 -1.374 1.00 25.59 94 GLU A N 1
ATOM 656 C CA . GLU A 1 94 ? -1.003 15.029 -0.234 1.00 25.75 94 GLU A CA 1
ATOM 657 C C . GLU A 1 94 ? -1.627 14.001 0.702 1.00 25.66 94 GLU A C 1
ATOM 658 O O . GLU A 1 94 ? -2.293 13.069 0.249 1.00 25.64 94 GLU A O 1
ATOM 664 N N . TYR A 1 95 ? -1.401 14.169 2.004 1.00 25.65 95 TYR A N 1
ATOM 665 C CA . TYR A 1 95 ? -2.002 13.292 3.003 1.00 25.67 95 TYR A CA 1
ATOM 666 C C . TYR A 1 95 ? -3.453 13.689 3.265 1.00 25.71 95 TYR A C 1
ATOM 667 O O . TYR A 1 95 ? -3.783 14.875 3.361 1.00 25.70 95 TYR A O 1
ATOM 676 N N . SER A 1 96 ? -4.306 12.677 3.381 1.00 25.79 96 SER A N 1
ATOM 677 C CA . SER A 1 96 ? -5.699 12.854 3.766 1.00 25.84 96 SER A CA 1
ATOM 678 C C . SER A 1 96 ? -6.039 11.810 4.831 1.00 25.82 96 SER A C 1
ATOM 679 O O . SER A 1 96 ? -5.669 10.643 4.699 1.00 25.66 96 SER A O 1
ATOM 682 N N . GLU A 1 97 ? -6.741 12.229 5.882 1.00 25.92 97 GLU A N 1
ATOM 683 C CA . GLU A 1 97 ? -7.068 11.333 6.999 1.00 26.07 97 GLU A CA 1
ATOM 684 C C . GLU A 1 97 ? -7.986 10.184 6.562 1.00 26.26 97 GLU A C 1
ATOM 685 O O . GLU A 1 97 ? -7.989 9.115 7.174 1.00 26.14 97 GLU A O 1
ATOM 691 N N . SER A 1 98 ? -8.754 10.416 5.499 1.00 26.48 98 SER A N 1
ATOM 692 C CA . SER A 1 98 ? -9.582 9.379 4.884 1.00 26.70 98 SER A CA 1
ATOM 693 C C . SER A 1 98 ? -8.775 8.149 4.454 1.00 26.82 98 SER A C 1
ATOM 694 O O . SER A 1 98 ? -9.293 7.030 4.483 1.00 26.92 98 SER A O 1
ATOM 697 N N . PHE A 1 99 ? -7.517 8.357 4.059 1.00 27.01 99 PHE A N 1
ATOM 698 C CA . PHE A 1 99 ? -6.622 7.256 3.674 1.00 27.11 99 PHE A CA 1
ATOM 699 C C . PHE A 1 99 ? -6.477 6.201 4.778 1.00 27.38 99 PHE A C 1
ATOM 700 O O . PHE A 1 99 ? -6.381 5.006 4.488 1.00 27.62 99 PHE A O 1
ATOM 708 N N . MET A 1 100 ? -6.438 6.649 6.032 1.00 27.57 100 MET A N 1
ATOM 709 C CA . MET A 1 100 ? -6.143 5.773 7.172 1.00 27.82 100 MET A CA 1
ATOM 710 C C . MET A 1 100 ? -7.380 5.213 7.884 1.00 27.85 100 MET A C 1
ATOM 711 O O . MET A 1 100 ? -7.244 4.476 8.861 1.00 27.92 100 MET A O 1
ATOM 716 N N . VAL A 1 101 ? -8.576 5.546 7.400 1.00 27.89 101 VAL A N 1
ATOM 717 C CA . VAL A 1 101 ? -9.820 5.137 8.061 1.00 27.88 101 VAL A CA 1
ATOM 718 C C . VAL A 1 101 ? -10.251 3.704 7.708 1.00 27.82 101 VAL A C 1
ATOM 719 O O . VAL A 1 101 ? -11.014 3.086 8.452 1.00 27.93 101 VAL A O 1
ATOM 723 N N . ILE A 1 102 ? -9.759 3.173 6.590 1.00 27.86 102 ILE A N 1
ATOM 724 C CA . ILE A 1 102 ? -10.162 1.836 6.126 1.00 27.79 102 ILE A CA 1
ATOM 725 C C . ILE A 1 102 ? -9.529 0.701 6.942 1.00 27.54 102 ILE A C 1
ATOM 726 O O . ILE A 1 102 ? -8.357 0.767 7.318 1.00 27.45 102 ILE A O 1
ATOM 731 N N . GLU A 1 103 ? -10.332 -0.326 7.219 1.00 27.37 103 GLU A N 1
ATOM 732 C CA . GLU A 1 103 ? -9.855 -1.581 7.805 1.00 27.25 103 GLU A CA 1
ATOM 733 C C . GLU A 1 103 ? -9.771 -2.625 6.685 1.00 26.85 103 GLU A C 1
ATOM 734 O O . GLU A 1 103 ? -10.781 -3.231 6.323 1.00 26.78 103 GLU A O 1
ATOM 740 N N . PRO A 1 104 ? -8.559 -2.841 6.139 1.00 26.41 104 PRO A N 1
ATOM 741 C CA . PRO A 1 104 ? -8.399 -3.554 4.870 1.00 26.22 104 PRO A CA 1
ATOM 742 C C . PRO A 1 104 ? -8.650 -5.060 4.935 1.00 25.97 104 PRO A C 1
ATOM 743 O O . PRO A 1 104 ? -8.899 -5.673 3.903 1.00 25.82 104 PRO A O 1
ATOM 747 N N . PHE A 1 105 ? -8.588 -5.643 6.130 1.00 25.75 105 PHE A N 1
ATOM 748 C CA . PHE A 1 105 ? -8.727 -7.091 6.293 1.00 25.55 105 PHE A CA 1
ATOM 749 C C . PHE A 1 105 ? -10.167 -7.531 6.475 1.00 25.44 105 PHE A C 1
ATOM 750 O O . PHE A 1 105 ? -10.478 -8.698 6.283 1.00 25.46 105 PHE A O 1
ATOM 758 N N . PHE A 1 106 ? -11.047 -6.589 6.801 1.00 25.19 106 PHE A N 1
ATOM 759 C CA . PHE A 1 106 ? -12.394 -6.903 7.285 1.00 25.06 106 PHE A CA 1
ATOM 760 C C . PHE A 1 106 ? -13.312 -7.601 6.294 1.00 24.94 106 PHE A C 1
ATOM 761 O O . PHE A 1 106 ? -14.429 -7.980 6.630 1.00 25.01 106 PHE A O 1
ATOM 769 N N . ASP A 1 107 ? -12.830 -7.779 5.079 1.00 24.81 107 ASP A N 1
ATOM 770 C CA . ASP A 1 107 ? -13.694 -7.941 3.943 1.00 24.60 107 ASP A CA 1
ATOM 771 C C . ASP A 1 107 ? -12.817 -8.493 2.839 1.00 24.01 107 ASP A C 1
ATOM 772 O O . ASP A 1 107 ? -11.684 -8.045 2.686 1.00 23.86 107 ASP A O 1
ATOM 777 N N . VAL A 1 108 ? -13.314 -9.473 2.090 1.00 23.40 108 VAL A N 1
ATOM 778 C CA . VAL A 1 108 ? -12.507 -10.085 1.029 1.00 23.04 108 VAL A CA 1
ATOM 779 C C . VAL A 1 108 ? -12.273 -9.124 -0.141 1.00 22.66 108 VAL A C 1
ATOM 780 O O . VAL A 1 108 ? -11.217 -9.155 -0.769 1.00 22.71 108 VAL A O 1
ATOM 784 N N . ALA A 1 109 ? -13.249 -8.268 -0.425 1.00 22.35 109 ALA A N 1
ATOM 785 C CA . ALA A 1 109 ? -13.093 -7.246 -1.460 1.00 22.07 109 ALA A CA 1
ATOM 786 C C . ALA A 1 109 ? -12.030 -6.220 -1.051 1.00 21.76 109 ALA A C 1
ATOM 787 O O . ALA A 1 109 ? -11.129 -5.908 -1.826 1.00 21.65 109 ALA A O 1
ATOM 789 N N . LEU A 1 110 ? -12.133 -5.712 0.172 1.00 21.60 110 LEU A N 1
ATOM 790 C CA . LEU A 1 110 ? -11.141 -4.770 0.700 1.00 21.47 110 LEU A CA 1
ATOM 791 C C . LEU A 1 110 ? -9.757 -5.412 0.779 1.00 21.34 110 LEU A C 1
ATOM 792 O O . LEU A 1 110 ? -8.754 -4.784 0.442 1.00 21.01 110 LEU A O 1
ATOM 797 N N . PHE A 1 111 ? -9.714 -6.667 1.216 1.00 21.37 111 PHE A N 1
ATOM 798 C CA . PHE A 1 111 ? -8.451 -7.385 1.371 1.00 21.53 111 PHE A CA 1
ATOM 799 C C . PHE A 1 111 ? -7.739 -7.646 0.041 1.00 21.47 111 PHE A C 1
ATOM 800 O O . PHE A 1 111 ? -6.514 -7.548 -0.037 1.00 21.26 111 PHE A O 1
ATOM 808 N N . VAL A 1 112 ? -8.502 -7.973 -0.998 1.00 21.55 112 VAL A N 1
ATOM 809 C CA . VAL A 1 112 ? -7.924 -8.216 -2.321 1.00 21.65 112 VAL A CA 1
ATOM 810 C C . VAL A 1 112 ? -7.273 -6.956 -2.887 1.00 21.48 112 VAL A C 1
ATOM 811 O O . VAL A 1 112 ? -6.205 -7.020 -3.488 1.00 21.47 112 VAL A O 1
ATOM 815 N N . SER A 1 113 ? -7.922 -5.815 -2.679 1.00 21.44 113 SER A N 1
ATOM 816 C CA . SER A 1 113 ? -7.389 -4.529 -3.110 1.00 21.37 113 SER A CA 1
ATOM 817 C C . SER A 1 113 ? -6.134 -4.147 -2.325 1.00 21.27 113 SER A C 1
ATOM 818 O O . SER A 1 113 ? -5.180 -3.623 -2.895 1.00 21.11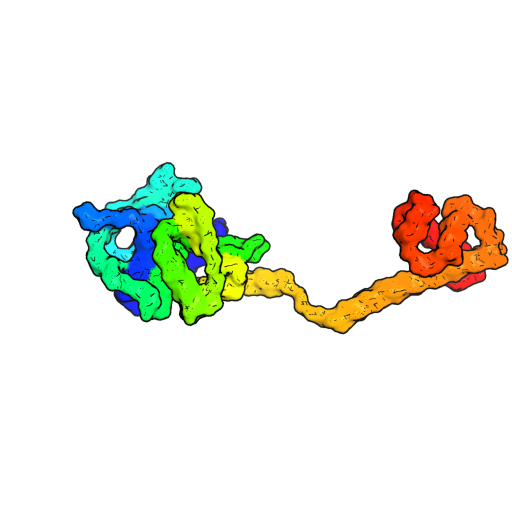 113 SER A O 1
ATOM 821 N N . PHE A 1 114 ? -6.147 -4.414 -1.020 1.00 21.17 114 PHE A N 1
ATOM 822 C CA . PHE A 1 114 ? -4.981 -4.212 -0.159 1.00 21.10 114 PHE A CA 1
ATOM 823 C C . PHE A 1 114 ? -3.809 -5.073 -0.626 1.00 21.22 114 PHE A C 1
ATOM 824 O O . PHE A 1 114 ? -2.677 -4.595 -0.702 1.00 21.55 114 PHE A O 1
ATOM 832 N N . LEU A 1 115 ? -4.090 -6.336 -0.942 1.00 21.18 115 LEU A N 1
ATOM 833 C CA . LEU A 1 115 ? -3.075 -7.252 -1.473 1.00 21.17 115 LEU A CA 1
ATOM 834 C C . LEU A 1 115 ? -2.473 -6.752 -2.782 1.00 21.10 115 LEU A C 1
ATOM 835 O O . LEU A 1 115 ? -1.261 -6.843 -2.983 1.00 21.00 115 LEU A O 1
ATOM 840 N N . ARG A 1 116 ? -3.325 -6.247 -3.672 1.00 21.01 116 ARG A N 1
ATOM 841 C CA . ARG A 1 116 ? -2.873 -5.702 -4.949 1.00 21.05 116 ARG A CA 1
ATOM 842 C C . ARG A 1 116 ? -1.910 -4.533 -4.730 1.00 20.94 116 ARG A C 1
ATOM 843 O O . ARG A 1 116 ? -0.873 -4.448 -5.382 1.00 20.99 116 ARG A O 1
ATOM 851 N N . GLY A 1 117 ? -2.259 -3.641 -3.805 1.00 20.77 117 GLY A N 1
ATOM 852 C CA . GLY A 1 117 ? -1.392 -2.528 -3.434 1.00 20.66 117 GLY A CA 1
ATOM 853 C C . GLY A 1 117 ? -0.068 -2.981 -2.844 1.00 20.51 117 GLY A C 1
ATOM 854 O O . GLY A 1 117 ? 0.988 -2.473 -3.221 1.00 20.43 117 GLY A O 1
ATOM 855 N N . LEU A 1 118 ? -0.130 -3.934 -1.914 1.00 20.41 118 LEU A N 1
ATOM 856 C CA . LEU A 1 118 ? 1.072 -4.510 -1.296 1.00 20.26 118 LEU A CA 1
ATOM 857 C C . LEU A 1 118 ? 2.018 -5.115 -2.331 1.00 20.26 118 LEU A C 1
ATOM 858 O O . LEU A 1 118 ? 3.231 -4.916 -2.270 1.00 20.19 118 LEU A O 1
ATOM 863 N N . PHE A 1 119 ? 1.445 -5.856 -3.273 1.00 20.32 119 PHE A N 1
ATOM 864 C CA . PHE A 1 119 ? 2.208 -6.562 -4.292 1.00 20.39 119 PHE A CA 1
ATOM 865 C C . PHE A 1 119 ? 2.824 -5.625 -5.325 1.00 20.51 119 PHE A C 1
ATOM 866 O O . PHE A 1 119 ? 3.999 -5.764 -5.672 1.00 20.41 119 PHE A O 1
ATOM 874 N N . LEU A 1 120 ? 2.023 -4.692 -5.831 1.00 20.76 120 LEU A N 1
ATOM 875 C CA . LEU A 1 120 ? 2.505 -3.726 -6.816 1.00 20.84 120 LEU A CA 1
ATOM 876 C C . LEU A 1 120 ? 3.676 -2.917 -6.271 1.00 21.14 120 LEU A C 1
ATOM 877 O O . LEU A 1 120 ? 4.708 -2.787 -6.931 1.00 21.36 120 LEU A O 1
ATOM 882 N N . SER A 1 121 ? 3.516 -2.393 -5.060 1.00 21.38 121 SER A N 1
ATOM 883 C CA . SER A 1 121 ? 4.488 -1.467 -4.482 1.00 21.65 121 SER A CA 1
ATOM 884 C C . SER A 1 121 ? 5.753 -2.166 -3.973 1.00 21.77 121 SER A C 1
ATOM 885 O O . SER A 1 121 ? 6.865 -1.776 -4.332 1.00 21.69 121 SER A O 1
ATOM 888 N N . GLY A 1 122 ? 5.581 -3.192 -3.141 1.00 21.90 122 GLY A N 1
ATOM 889 C CA . GLY A 1 122 ? 6.715 -3.853 -2.491 1.00 22.11 122 GLY A CA 1
ATOM 890 C C . GLY A 1 122 ? 6.877 -5.338 -2.764 1.00 22.35 122 GLY A C 1
ATOM 891 O O . GLY A 1 122 ? 7.769 -5.976 -2.200 1.00 22.30 122 GLY A O 1
ATOM 892 N N . GLY A 1 123 ? 6.029 -5.894 -3.625 1.00 22.62 123 GLY A N 1
ATOM 893 C CA . GLY A 1 123 ? 6.063 -7.324 -3.920 1.00 22.92 123 GLY A CA 1
ATOM 894 C C . GLY A 1 123 ? 6.806 -7.651 -5.200 1.00 23.17 123 GLY A C 1
ATOM 895 O O . GLY A 1 123 ? 7.150 -6.766 -5.975 1.00 23.35 123 GLY A O 1
ATOM 896 N N . SER A 1 124 ? 7.068 -8.935 -5.412 1.00 23.59 124 SER A N 1
ATOM 897 C CA . SER A 1 124 ? 7.636 -9.406 -6.673 1.00 23.91 124 SER A CA 1
ATOM 898 C C . SER A 1 124 ? 7.361 -10.886 -6.869 1.00 24.24 124 SER A C 1
ATOM 899 O O . SER A 1 124 ? 6.955 -11.588 -5.942 1.00 24.08 124 SER A O 1
ATOM 902 N N . MET A 1 125 ? 7.581 -11.345 -8.093 1.00 24.72 125 MET A N 1
ATOM 903 C CA . MET A 1 125 ? 7.379 -12.738 -8.437 1.00 25.08 125 MET A CA 1
ATOM 904 C C . MET A 1 125 ? 8.468 -13.215 -9.380 1.00 25.16 125 MET A C 1
ATOM 905 O O . MET A 1 125 ? 8.846 -12.526 -10.329 1.00 25.22 125 MET A O 1
ATOM 910 N N . THR A 1 126 ? 8.948 -14.418 -9.110 1.00 25.24 126 THR A N 1
ATOM 911 C CA . THR A 1 126 ? 9.979 -15.035 -9.910 1.00 25.31 126 THR A CA 1
ATOM 912 C C . THR A 1 126 ? 9.388 -15.656 -11.171 1.00 25.25 126 THR A C 1
ATOM 913 O O . THR A 1 126 ? 8.225 -16.072 -11.189 1.00 25.15 126 THR A O 1
ATOM 917 N N . ASN A 1 127 ? 10.200 -15.701 -12.223 1.00 25.24 127 ASN A N 1
ATOM 918 C CA . ASN A 1 127 ? 9.877 -16.466 -13.418 1.00 25.28 127 ASN A CA 1
ATOM 919 C C . ASN A 1 127 ? 9.740 -17.948 -13.039 1.00 25.25 127 ASN A C 1
ATOM 920 O O . ASN A 1 127 ? 10.720 -18.573 -12.631 1.00 25.09 127 ASN A O 1
ATOM 925 N N . PRO A 1 128 ? 8.525 -18.514 -13.177 1.00 25.32 128 PRO A N 1
ATOM 926 C CA . PRO A 1 128 ? 8.225 -19.877 -12.724 1.00 25.45 128 PRO A CA 1
ATOM 927 C C . PRO A 1 128 ? 8.866 -20.967 -13.574 1.00 25.55 128 PRO A C 1
ATOM 928 O O . PRO A 1 128 ? 8.757 -22.155 -13.252 1.00 25.60 128 PRO A O 1
ATOM 932 N N . ARG A 1 129 ? 9.531 -20.563 -14.649 1.00 25.64 129 ARG A N 1
ATOM 933 C CA . ARG A 1 129 ? 10.391 -21.461 -15.391 1.00 25.75 129 ARG A CA 1
ATOM 934 C C . ARG A 1 129 ? 11.624 -21.804 -14.560 1.00 25.64 129 ARG A C 1
ATOM 935 O O . ARG A 1 129 ? 12.301 -22.798 -14.829 1.00 25.59 129 ARG A O 1
ATOM 943 N N . TYR A 1 130 ? 11.908 -20.969 -13.561 1.00 25.52 130 TYR A N 1
ATOM 944 C CA . TYR A 1 130 ? 13.090 -21.120 -12.719 1.00 25.48 130 TYR A CA 1
ATOM 945 C C . TYR A 1 130 ? 12.792 -21.292 -11.241 1.00 25.24 130 TYR A C 1
ATOM 946 O O . TYR A 1 130 ? 13.522 -22.000 -10.547 1.00 25.10 130 TYR A O 1
ATOM 955 N N . HIS A 1 131 ? 11.737 -20.641 -10.757 1.00 25.04 131 HIS A N 1
ATOM 956 C CA . HIS A 1 131 ? 11.387 -20.706 -9.344 1.00 24.85 131 HIS A CA 1
ATOM 957 C C . HIS A 1 131 ? 9.905 -20.573 -9.127 1.00 24.76 131 HIS A C 1
ATOM 958 O O . HIS A 1 131 ? 9.216 -19.903 -9.886 1.00 24.66 131 HIS A O 1
ATOM 965 N N . TYR A 1 132 ? 9.430 -21.189 -8.054 1.00 24.72 132 TYR A N 1
ATOM 966 C CA . TYR A 1 132 ? 8.116 -20.887 -7.526 1.00 24.72 132 TYR A CA 1
ATOM 967 C C . TYR A 1 132 ? 8.304 -19.951 -6.340 1.00 24.78 132 TYR A C 1
ATOM 968 O O . TYR A 1 132 ? 8.653 -20.386 -5.240 1.00 24.59 132 TYR A O 1
ATOM 977 N N . HIS A 1 133 ? 8.087 -18.660 -6.577 1.00 24.94 133 HIS A N 1
ATOM 978 C CA . HIS A 1 133 ? 8.274 -17.654 -5.541 1.00 25.09 133 HIS A CA 1
ATOM 979 C C . HIS A 1 133 ? 7.499 -16.373 -5.832 1.00 25.46 133 HIS A C 1
ATOM 980 O O . HIS A 1 133 ? 7.700 -15.731 -6.862 1.00 25.36 133 HIS A O 1
ATOM 987 N N . LEU A 1 134 ? 6.615 -16.019 -4.908 1.00 25.92 134 LEU A N 1
ATOM 988 C CA . LEU A 1 134 ? 5.955 -14.726 -4.904 1.00 26.28 134 LEU A CA 1
ATOM 989 C C . LEU A 1 134 ? 6.140 -14.149 -3.511 1.00 26.57 134 LEU A C 1
ATOM 990 O O . LEU A 1 134 ? 5.862 -14.827 -2.520 1.00 26.57 134 LEU A O 1
ATOM 995 N N . GLU A 1 135 ? 6.622 -12.911 -3.434 1.00 26.91 135 GLU A N 1
ATOM 996 C CA . GLU A 1 135 ? 6.939 -12.299 -2.147 1.00 27.20 135 GLU A CA 1
ATOM 997 C C . GLU A 1 135 ? 6.282 -10.940 -1.964 1.00 27.33 135 GLU A C 1
ATOM 998 O O . GLU A 1 135 ? 5.957 -10.263 -2.933 1.00 27.31 135 GLU A O 1
ATOM 1004 N N . ILE A 1 136 ? 6.085 -10.568 -0.702 1.00 27.59 136 ILE A N 1
ATOM 1005 C CA . ILE A 1 136 ? 5.654 -9.227 -0.324 1.00 27.82 136 ILE A CA 1
ATOM 1006 C C . ILE A 1 136 ? 6.548 -8.733 0.810 1.00 27.80 136 ILE A C 1
ATOM 1007 O O . ILE A 1 136 ? 6.615 -9.352 1.873 1.00 27.74 136 ILE A O 1
ATOM 1012 N N . ASN A 1 137 ? 7.245 -7.627 0.567 1.00 27.89 137 ASN A N 1
ATOM 1013 C CA . ASN A 1 137 ? 8.107 -7.015 1.571 1.00 27.91 137 ASN A CA 1
ATOM 1014 C C . ASN A 1 137 ? 7.332 -5.994 2.393 1.00 28.03 137 ASN A C 1
ATOM 1015 O O . ASN A 1 137 ? 6.559 -5.209 1.842 1.00 28.23 137 ASN A O 1
ATOM 1020 N N . LEU A 1 138 ? 7.538 -6.008 3.709 1.00 28.16 138 LEU A N 1
ATOM 1021 C CA . LEU A 1 138 ? 6.820 -5.109 4.617 1.00 28.24 138 LEU A CA 1
ATOM 1022 C C . LEU A 1 138 ? 7.622 -4.870 5.894 1.00 28.21 138 LEU A C 1
ATOM 1023 O O . LEU A 1 138 ? 8.218 -5.801 6.439 1.00 28.20 138 LEU A O 1
ATOM 1026 N N . PHE A 1 139 ? 7.634 -3.625 6.368 1.00 28.11 139 PHE A N 1
ATOM 1027 C CA . PHE A 1 139 ? 8.318 -3.287 7.615 1.00 27.95 139 PHE A CA 1
ATOM 1028 C C . PHE A 1 139 ? 7.517 -3.784 8.820 1.00 27.77 139 PHE A C 1
ATOM 1029 O O . PHE A 1 139 ? 7.961 -4.686 9.534 1.00 27.76 139 PHE A O 1
ATOM 1031 N N . GLU A 1 140 ? 6.338 -3.193 9.029 1.00 27.53 140 GLU A N 1
ATOM 1032 C CA . GLU A 1 140 ? 5.438 -3.551 10.141 1.00 27.42 140 GLU A CA 1
ATOM 1033 C C . GLU A 1 140 ? 5.243 -5.061 10.304 1.00 27.49 140 GLU A C 1
ATOM 1034 O O . GLU A 1 140 ? 5.090 -5.782 9.317 1.00 27.47 140 GLU A O 1
ATOM 1038 N N . GLU A 1 141 ? 5.227 -5.523 11.556 1.00 27.57 141 GLU A N 1
ATOM 1039 C CA . GLU A 1 141 ? 5.123 -6.954 11.862 1.00 27.63 141 GLU A CA 1
ATOM 1040 C C . GLU A 1 141 ? 3.673 -7.421 11.967 1.00 27.70 141 GLU A C 1
ATOM 1041 O O . GLU A 1 141 ? 3.335 -8.504 11.490 1.00 27.70 141 GLU A O 1
ATOM 1043 N N . GLU A 1 142 ? 2.830 -6.613 12.607 1.00 27.84 142 GLU A N 1
ATOM 1044 C CA . GLU A 1 142 ? 1.399 -6.905 12.712 1.00 27.98 142 GLU A CA 1
ATOM 1045 C C . GLU A 1 142 ? 0.770 -7.058 11.326 1.00 28.02 142 GLU A C 1
ATOM 1046 O O . GLU A 1 142 ? 0.109 -8.060 11.043 1.00 28.07 142 GLU A O 1
ATOM 1048 N N . THR A 1 143 ? 0.999 -6.062 10.471 1.00 28.01 143 THR A N 1
ATOM 1049 C CA . THR A 1 143 ? 0.470 -6.044 9.104 1.00 27.94 143 THR A CA 1
ATOM 1050 C C . THR A 1 143 ? 0.755 -7.339 8.343 1.00 27.83 143 THR A C 1
ATOM 1051 O O . THR A 1 143 ? -0.122 -7.866 7.660 1.00 27.78 143 THR A O 1
ATOM 1055 N N . LEU A 1 144 ? 1.983 -7.841 8.471 1.00 27.68 144 LEU A N 1
ATOM 1056 C CA . LEU A 1 144 ? 2.417 -9.058 7.776 1.00 27.53 144 LEU A CA 1
ATOM 1057 C C . LEU A 1 144 ? 1.744 -10.320 8.327 1.00 27.35 144 LEU A C 1
ATOM 1058 O O . LEU A 1 144 ? 1.371 -11.213 7.563 1.00 27.30 144 LEU A O 1
ATOM 1061 N N . ALA A 1 145 ? 1.602 -10.390 9.649 1.00 27.07 145 ALA A N 1
ATOM 1062 C CA . ALA A 1 145 ? 0.928 -11.513 10.301 1.00 26.88 145 ALA A CA 1
ATOM 1063 C C . ALA A 1 145 ? -0.562 -11.535 9.958 1.00 26.66 145 ALA A C 1
ATOM 1064 O O . ALA A 1 145 ? -1.111 -12.583 9.618 1.00 26.55 145 ALA A O 1
ATOM 1066 N N . LEU A 1 146 ? -1.205 -10.372 10.048 1.00 26.41 146 LEU A N 1
ATOM 1067 C CA . LEU A 1 146 ? -2.621 -10.226 9.695 1.00 26.18 146 LEU A CA 1
ATOM 1068 C C . LEU A 1 146 ? -2.877 -10.543 8.218 1.00 25.94 146 LEU A C 1
ATOM 1069 O O . LEU A 1 146 ? -3.864 -11.198 7.881 1.00 25.92 146 LEU A O 1
ATOM 1072 N N . THR A 1 147 ? -1.984 -10.079 7.346 1.00 25.62 147 THR A N 1
ATOM 1073 C CA . THR A 1 147 ? -2.059 -10.388 5.916 1.00 25.39 147 THR A CA 1
ATOM 1074 C C . THR A 1 147 ? -1.943 -11.889 5.660 1.00 25.26 147 THR A C 1
ATOM 1075 O O . THR A 1 147 ? -2.685 -12.444 4.850 1.00 25.23 147 THR A O 1
ATOM 1079 N N . ARG A 1 148 ? -1.008 -12.532 6.354 1.00 25.21 148 ARG A N 1
ATOM 1080 C CA . ARG A 1 148 ? -0.798 -13.977 6.239 1.00 25.24 148 ARG A CA 1
ATOM 1081 C C . ARG A 1 148 ? -2.005 -14.782 6.730 1.00 25.15 148 ARG A C 1
ATOM 1082 O O . ARG A 1 148 ? -2.327 -15.829 6.167 1.00 25.12 148 ARG A O 1
ATOM 1085 N N . LYS A 1 149 ? -2.661 -14.291 7.779 1.00 25.06 149 LYS A N 1
ATOM 1086 C CA . LYS A 1 149 ? -3.852 -14.944 8.325 1.00 25.06 149 LYS A CA 1
ATOM 1087 C C . LYS A 1 149 ? -5.048 -14.821 7.379 1.00 24.97 149 LYS A C 1
ATOM 1088 O O . LYS A 1 149 ? -5.797 -15.781 7.195 1.00 24.96 149 LYS A O 1
ATOM 1091 N N . SER A 1 150 ? -5.218 -13.642 6.783 1.00 24.86 150 SER A N 1
ATOM 1092 C CA . SER A 1 150 ? -6.327 -13.394 5.855 1.00 24.72 150 SER A CA 1
ATOM 1093 C C . SER A 1 150 ? -6.151 -14.152 4.539 1.00 24.78 150 SER A C 1
ATOM 1094 O O . SER A 1 150 ? -7.132 -14.582 3.936 1.00 24.71 150 SER A O 1
ATOM 1097 N N . LEU A 1 151 ? -4.905 -14.313 4.098 1.00 24.90 151 LEU A N 1
ATOM 1098 C CA . LEU A 1 151 ? -4.604 -15.136 2.923 1.00 24.99 151 LEU A CA 1
ATOM 1099 C C . LEU A 1 151 ? -5.090 -16.568 3.126 1.00 25.05 151 LEU A C 1
ATOM 1100 O O . LEU A 1 151 ? -5.598 -17.195 2.196 1.00 24.96 151 LEU A O 1
ATOM 1105 N N . LYS A 1 152 ? -4.933 -17.069 4.350 1.00 25.27 152 LYS A N 1
ATOM 1106 C CA . LYS A 1 152 ? -5.364 -18.418 4.710 1.00 25.39 152 LYS A CA 1
ATOM 1107 C C . LYS A 1 152 ? -6.883 -18.510 4.862 1.00 25.57 152 LYS A C 1
ATOM 1108 O O . LYS A 1 152 ? -7.513 -19.399 4.290 1.00 25.56 152 LYS A O 1
ATOM 1110 N N . ASP A 1 153 ? -7.462 -17.594 5.637 1.00 25.78 153 ASP A N 1
ATOM 1111 C CA . ASP A 1 153 ? -8.906 -17.590 5.893 1.00 25.95 153 ASP A CA 1
ATOM 1112 C C . ASP A 1 153 ? -9.726 -17.460 4.609 1.00 26.12 153 ASP A C 1
ATOM 1113 O O . ASP A 1 153 ? -10.664 -18.227 4.387 1.00 26.15 153 ASP A O 1
ATOM 1118 N N . PHE A 1 154 ? -9.361 -16.494 3.769 1.00 26.32 154 PHE A N 1
ATOM 1119 C CA . PHE A 1 154 ? -10.128 -16.186 2.559 1.00 26.51 154 PHE A CA 1
ATOM 1120 C C . PHE A 1 154 ? -9.829 -17.116 1.384 1.00 26.84 154 PHE A C 1
ATOM 1121 O O . PHE A 1 154 ? -10.747 -17.539 0.686 1.00 26.91 154 PHE A O 1
ATOM 1129 N N . PHE A 1 155 ? -8.553 -17.417 1.159 1.00 27.32 155 PHE A N 1
ATOM 1130 C CA . PHE A 1 155 ? -8.128 -18.128 -0.052 1.00 27.65 155 PHE A CA 1
ATOM 1131 C C . PHE A 1 155 ? -7.435 -19.471 0.200 1.00 28.06 155 PHE A C 1
ATOM 1132 O O . PHE A 1 155 ? -6.993 -20.121 -0.749 1.00 28.13 155 PHE A O 1
ATOM 1140 N N . ASN A 1 156 ? -7.346 -19.888 1.463 1.00 28.51 156 ASN A N 1
ATOM 1141 C CA . ASN A 1 156 ? -6.613 -21.105 1.839 1.00 28.94 156 ASN A CA 1
ATOM 1142 C C . ASN A 1 156 ? -5.173 -21.102 1.306 1.00 29.23 156 ASN A C 1
ATOM 1143 O O . ASN A 1 156 ? -4.635 -22.144 0.929 1.00 29.29 156 ASN A O 1
ATOM 1148 N N . ILE A 1 157 ? -4.561 -19.919 1.277 1.00 29.58 157 ILE A N 1
ATOM 1149 C CA . ILE A 1 157 ? -3.183 -19.767 0.818 1.00 29.82 157 ILE A CA 1
ATOM 1150 C C . ILE A 1 157 ? -2.251 -19.836 2.021 1.00 30.10 157 ILE A C 1
ATOM 1151 O O . ILE A 1 157 ? -2.380 -19.048 2.960 1.00 30.12 157 ILE A O 1
ATOM 1156 N N . ASN A 1 158 ? -1.329 -20.795 1.992 1.00 30.38 158 ASN A N 1
ATOM 1157 C CA . ASN A 1 158 ? -0.301 -20.920 3.017 1.00 30.56 158 ASN A CA 1
ATOM 1158 C C . ASN A 1 158 ? 0.923 -20.116 2.609 1.00 30.82 158 ASN A C 1
ATOM 1159 O O . ASN A 1 158 ? 1.456 -20.299 1.514 1.00 30.93 158 ASN A O 1
ATOM 1164 N N . ALA A 1 159 ? 1.360 -19.225 3.492 1.00 31.10 159 ALA A N 1
ATOM 1165 C CA . ALA A 1 159 ? 2.521 -18.387 3.235 1.00 31.35 159 ALA A CA 1
ATOM 1166 C C . ALA A 1 159 ? 3.456 -18.392 4.439 1.00 31.53 159 ALA A C 1
ATOM 1167 O O . ALA A 1 159 ? 3.002 -18.426 5.585 1.00 31.50 159 ALA A O 1
ATOM 1169 N N . GLY A 1 160 ? 4.760 -18.369 4.169 1.00 31.75 160 GLY A N 1
ATOM 1170 C CA . GLY A 1 160 ? 5.779 -18.296 5.214 1.00 31.88 160 GLY A CA 1
ATOM 1171 C C . GLY A 1 160 ? 6.299 -16.881 5.391 1.00 32.06 160 GLY A C 1
ATOM 1172 O O . GLY A 1 160 ? 5.939 -15.983 4.629 1.00 31.90 160 GLY A O 1
ATOM 1173 N N . ILE A 1 161 ? 7.148 -16.688 6.400 1.00 32.35 161 ILE A N 1
ATOM 1174 C CA . ILE A 1 161 ? 7.739 -15.379 6.700 1.00 32.57 161 ILE A CA 1
ATOM 1175 C C . ILE A 1 161 ? 9.265 -15.479 6.794 1.00 32.78 161 ILE A C 1
ATOM 1176 O O . ILE A 1 161 ? 9.797 -16.459 7.316 1.00 32.85 161 ILE A O 1
ATOM 1180 N N . ILE A 1 162 ? 9.955 -14.457 6.289 1.00 33.02 162 ILE A N 1
ATOM 1181 C CA . ILE A 1 162 ? 11.420 -14.426 6.248 1.00 33.15 162 ILE A CA 1
ATOM 1182 C C . ILE A 1 162 ? 11.965 -13.126 6.847 1.00 33.36 162 ILE A C 1
ATOM 1183 O O . ILE A 1 162 ? 11.431 -12.050 6.587 1.00 33.35 162 ILE A O 1
ATOM 1187 N N . GLU A 1 163 ? 13.031 -13.240 7.641 1.00 33.60 163 GLU A N 1
ATOM 1188 C CA . GLU A 1 163 ? 13.705 -12.082 8.245 1.00 33.75 163 GLU A CA 1
ATOM 1189 C C . GLU A 1 163 ? 14.856 -11.584 7.367 1.00 33.89 163 GLU A C 1
ATOM 1190 O O . GLU A 1 163 ? 15.626 -12.384 6.828 1.00 33.88 163 GLU A O 1
ATOM 1196 N N . LEU A 1 164 ? 14.974 -10.262 7.240 1.00 34.04 164 LEU A N 1
ATOM 1197 C CA . LEU A 1 164 ? 16.068 -9.641 6.483 1.00 34.11 164 LEU A CA 1
ATOM 1198 C C . LEU A 1 164 ? 16.712 -8.429 7.176 1.00 34.20 164 LEU A C 1
ATOM 1199 O O . LEU A 1 164 ? 17.518 -7.726 6.562 1.00 34.20 164 LEU A O 1
ATOM 1201 N N . ARG A 1 165 ? 16.363 -8.189 8.442 1.00 34.26 165 ARG A N 1
ATOM 1202 C CA . ARG A 1 165 ? 16.924 -7.087 9.238 1.00 34.31 165 ARG A CA 1
ATOM 1203 C C . ARG A 1 165 ? 16.376 -5.730 8.794 1.00 34.33 165 ARG A C 1
ATOM 1204 O O . ARG A 1 165 ? 15.690 -5.053 9.563 1.00 34.40 165 ARG A O 1
ATOM 1206 N N . ASN A 1 166 ? 16.688 -5.337 7.561 1.00 34.29 166 ASN A N 1
ATOM 1207 C CA . ASN A 1 166 ? 16.127 -4.127 6.964 1.00 34.21 166 ASN A CA 1
ATOM 1208 C C . ASN A 1 166 ? 14.612 -4.235 6.786 1.00 34.12 166 ASN A C 1
ATOM 1209 O O . ASN A 1 166 ? 13.894 -3.246 6.937 1.00 34.21 166 ASN A O 1
ATOM 1211 N N . THR A 1 167 ? 14.139 -5.438 6.466 1.00 33.93 167 THR A N 1
ATOM 1212 C CA . THR A 1 167 ? 12.706 -5.706 6.325 1.00 33.77 167 THR A CA 1
ATOM 1213 C C . THR A 1 167 ? 12.391 -7.195 6.499 1.00 33.52 167 THR A C 1
ATOM 1214 O O . THR A 1 167 ? 13.293 -8.015 6.669 1.00 33.46 167 THR A O 1
ATOM 1218 N N . ARG A 1 168 ? 11.100 -7.523 6.477 1.00 33.21 168 ARG A N 1
ATOM 1219 C CA . ARG A 1 168 ? 10.631 -8.906 6.509 1.00 32.92 168 ARG A CA 1
ATOM 1220 C C . ARG A 1 168 ? 9.867 -9.228 5.224 1.00 32.69 168 ARG A C 1
ATOM 1221 O O . ARG A 1 168 ? 9.281 -8.337 4.604 1.00 32.58 168 ARG A O 1
ATOM 1223 N N . LYS A 1 169 ? 9.879 -10.502 4.837 1.00 32.36 169 LYS A N 1
ATOM 1224 C CA . LYS A 1 169 ? 9.236 -10.964 3.606 1.00 32.12 169 LYS A CA 1
ATOM 1225 C C . LYS A 1 169 ? 8.154 -11.996 3.894 1.00 31.70 169 LYS A C 1
ATOM 1226 O O . LYS A 1 169 ? 8.378 -12.943 4.645 1.00 31.66 169 LYS A O 1
ATOM 1232 N N . LEU A 1 170 ? 6.988 -11.804 3.284 1.00 31.21 170 LEU A N 1
ATOM 1233 C CA . LEU A 1 170 ? 5.952 -12.827 3.232 1.00 30.81 170 LEU A CA 1
ATOM 1234 C C . LEU A 1 170 ? 6.099 -13.519 1.878 1.00 30.38 170 LEU A C 1
ATOM 1235 O O . LEU A 1 170 ? 6.227 -12.843 0.860 1.00 30.27 170 LEU A O 1
ATOM 1240 N N . TYR A 1 171 ? 6.099 -14.852 1.855 1.00 29.87 171 TYR A N 1
ATOM 1241 C CA . TYR A 1 171 ? 6.308 -15.579 0.596 1.00 29.54 171 TYR A CA 1
ATOM 1242 C C . TYR A 1 171 ? 5.363 -16.760 0.378 1.00 29.09 171 TYR A C 1
ATOM 1243 O O . TYR A 1 171 ? 4.959 -17.434 1.324 1.00 28.89 171 TYR A O 1
ATOM 1252 N N . ILE A 1 172 ? 5.025 -16.988 -0.890 1.00 28.80 172 ILE A N 1
ATOM 1253 C CA . ILE A 1 172 ? 4.219 -18.127 -1.325 1.00 28.57 172 ILE A CA 1
ATOM 1254 C C . ILE A 1 172 ? 5.065 -18.964 -2.276 1.00 28.33 172 ILE A C 1
ATOM 1255 O O . ILE A 1 172 ? 5.597 -18.441 -3.255 1.00 28.35 172 ILE A O 1
ATOM 1260 N N . LYS A 1 173 ? 5.188 -20.257 -1.985 1.00 28.05 173 LYS A N 1
ATOM 1261 C CA . LYS A 1 173 ? 6.016 -21.163 -2.789 1.00 27.80 173 LYS A CA 1
ATOM 1262 C C . LYS A 1 173 ? 5.212 -22.197 -3.589 1.00 27.55 173 LYS A C 1
ATOM 1263 O O . LYS A 1 173 ? 5.734 -22.791 -4.529 1.00 27.43 173 LYS A O 1
ATOM 1269 N N . SER A 1 174 ? 3.960 -22.427 -3.202 1.00 27.33 174 SER A N 1
ATOM 1270 C CA . SER A 1 174 ? 3.066 -23.295 -3.964 1.00 27.16 174 SER A CA 1
ATOM 1271 C C . SER A 1 174 ? 2.616 -22.585 -5.238 1.00 26.94 174 SER A C 1
ATOM 1272 O O . SER A 1 174 ? 2.056 -21.493 -5.172 1.00 26.85 174 SER A O 1
ATOM 1275 N N . ILE A 1 175 ? 2.855 -23.208 -6.391 1.00 26.79 175 ILE A N 1
ATOM 1276 C CA . ILE A 1 175 ? 2.438 -22.637 -7.674 1.00 26.72 175 ILE A CA 1
ATOM 1277 C C . ILE A 1 175 ? 0.912 -22.565 -7.780 1.00 26.73 175 ILE A C 1
ATOM 1278 O O . ILE A 1 175 ? 0.374 -21.696 -8.470 1.00 26.74 175 ILE A O 1
ATOM 1283 N N . LYS A 1 176 ? 0.225 -23.471 -7.087 1.00 26.69 176 LYS A N 1
ATOM 1284 C CA . LYS A 1 176 ? -1.232 -23.423 -6.984 1.00 26.75 176 LYS A CA 1
ATOM 1285 C C . LYS A 1 176 ? -1.678 -22.146 -6.273 1.00 26.69 176 LYS A C 1
ATOM 1286 O O . LYS A 1 176 ? -2.501 -21.396 -6.798 1.00 26.73 176 LYS A O 1
ATOM 1289 N N . ASP A 1 177 ? -1.122 -21.909 -5.085 1.00 26.63 177 ASP A N 1
ATOM 1290 C CA . ASP A 1 177 ? -1.447 -20.727 -4.278 1.00 26.54 177 ASP A CA 1
ATOM 1291 C C . ASP A 1 177 ? -1.076 -19.421 -4.977 1.00 26.29 177 ASP A C 1
ATOM 1292 O O . ASP A 1 177 ? -1.770 -18.413 -4.824 1.00 26.36 177 ASP A O 1
ATOM 1297 N N . ILE A 1 178 ? 0.022 -19.443 -5.731 1.00 25.91 178 ILE A N 1
ATOM 1298 C CA . ILE A 1 178 ? 0.470 -18.276 -6.493 1.00 25.52 178 ILE A CA 1
ATOM 1299 C C . ILE A 1 178 ? -0.551 -17.880 -7.563 1.00 25.34 178 ILE A C 1
ATOM 1300 O O . ILE A 1 178 ? -0.860 -16.699 -7.726 1.00 25.37 178 ILE A O 1
ATOM 1305 N N . LEU A 1 179 ? -1.076 -18.868 -8.282 1.00 25.03 179 LEU A N 1
ATOM 1306 C CA . LEU A 1 179 ? -2.089 -18.619 -9.309 1.00 24.76 179 LEU A CA 1
ATOM 1307 C C . LEU A 1 179 ? -3.388 -18.072 -8.714 1.00 24.52 179 LEU A C 1
ATOM 1308 O O . LEU A 1 179 ? -4.009 -17.177 -9.294 1.00 24.42 179 LEU A O 1
ATOM 1313 N N . VAL A 1 180 ? -3.792 -18.614 -7.566 1.00 24.21 180 VAL A N 1
ATOM 1314 C CA . VAL A 1 180 ? -4.970 -18.128 -6.843 1.00 24.01 180 VAL A CA 1
ATOM 1315 C C . VAL A 1 180 ? -4.777 -16.670 -6.438 1.00 24.01 180 VAL A C 1
ATOM 1316 O O . VAL A 1 180 ? -5.668 -15.839 -6.620 1.00 23.96 180 VAL A O 1
ATOM 1320 N N . PHE A 1 181 ? -3.602 -16.383 -5.883 1.00 23.95 181 PHE A N 1
ATOM 1321 C CA . PHE A 1 181 ? -3.228 -15.036 -5.474 1.00 23.93 181 PHE A CA 1
ATOM 1322 C C . PHE A 1 181 ? -3.283 -14.072 -6.653 1.00 23.79 181 PHE A C 1
ATOM 1323 O O . PHE A 1 181 ? -3.909 -13.011 -6.571 1.00 23.82 181 PHE A O 1
ATOM 1331 N N . LEU A 1 182 ? -2.633 -14.453 -7.749 1.00 23.63 182 LEU A N 1
ATOM 1332 C CA . LEU A 1 182 ? -2.552 -13.597 -8.931 1.00 23.58 182 LEU A CA 1
ATOM 1333 C C . LEU A 1 182 ? -3.920 -13.343 -9.556 1.00 23.49 182 LEU A C 1
ATOM 1334 O O . LEU A 1 182 ? -4.228 -12.214 -9.933 1.00 23.46 182 LEU A O 1
ATOM 1339 N N . GLU A 1 183 ? -4.735 -14.390 -9.663 1.00 23.52 183 GLU A N 1
ATOM 1340 C CA . GLU A 1 183 ? -6.079 -14.249 -10.216 1.00 23.52 183 GLU A CA 1
ATOM 1341 C C . GLU A 1 183 ? -6.983 -13.410 -9.309 1.00 23.45 183 GLU A C 1
ATOM 1342 O O . GLU A 1 183 ? -7.778 -12.611 -9.796 1.00 23.27 183 GLU A O 1
ATOM 1348 N N . ALA A 1 184 ? -6.853 -13.598 -7.998 1.00 23.52 184 ALA A N 1
ATOM 1349 C CA . ALA A 1 184 ? -7.609 -12.811 -7.022 1.00 23.63 184 ALA A CA 1
ATOM 1350 C C . ALA A 1 184 ? -7.384 -11.308 -7.211 1.00 23.76 184 ALA A C 1
ATOM 1351 O O . ALA A 1 184 ? -8.338 -10.531 -7.186 1.00 23.81 184 ALA A O 1
ATOM 1353 N N . ILE A 1 185 ? -6.129 -10.908 -7.420 1.00 24.03 185 ILE A N 1
ATOM 1354 C CA . ILE A 1 185 ? -5.783 -9.486 -7.583 1.00 24.18 185 ILE A CA 1
ATOM 1355 C C . ILE A 1 185 ? -5.968 -8.950 -9.015 1.00 24.38 185 ILE A C 1
ATOM 1356 O O . ILE A 1 185 ? -5.756 -7.762 -9.264 1.00 24.37 185 ILE A O 1
ATOM 1361 N N . GLY A 1 186 ? -6.364 -9.815 -9.949 1.00 24.67 186 GLY A N 1
ATOM 1362 C CA . GLY A 1 186 ? -6.813 -9.371 -11.275 1.00 24.82 186 GLY A CA 1
ATOM 1363 C C . GLY A 1 186 ? -5.910 -9.669 -12.461 1.00 25.01 186 GLY A C 1
ATOM 1364 O O . GLY A 1 186 ? -6.132 -9.136 -13.548 1.00 24.94 186 GLY A O 1
ATOM 1365 N N . VAL A 1 187 ? -4.900 -10.517 -12.273 1.00 25.33 187 VAL A N 1
ATOM 1366 C CA . VAL A 1 187 ? -4.075 -10.977 -13.395 1.00 25.57 187 VAL A CA 1
ATOM 1367 C C . VAL A 1 187 ? -4.910 -11.934 -14.250 1.00 25.75 187 VAL A C 1
ATOM 1368 O O . VAL A 1 187 ? -5.686 -12.725 -13.712 1.00 25.72 187 VAL A O 1
ATOM 1372 N N . GLN A 1 188 ? -4.760 -11.844 -15.572 1.00 25.94 188 GLN A N 1
ATOM 1373 C CA . GLN A 1 188 ? -5.571 -12.638 -16.501 1.00 26.25 188 GLN A CA 1
ATOM 1374 C C . GLN A 1 188 ? -4.742 -13.357 -17.566 1.00 26.16 188 GLN A C 1
ATOM 1375 O O . GLN A 1 188 ? -4.678 -14.588 -17.568 1.00 26.24 188 GLN A O 1
ATOM 1381 N N . ARG A 1 189 ? -4.105 -12.600 -18.460 1.00 26.13 189 ARG A N 1
ATOM 1382 C CA . ARG A 1 189 ? -3.370 -13.196 -19.582 1.00 26.06 189 ARG A CA 1
ATOM 1383 C C . ARG A 1 189 ? -2.253 -14.115 -19.112 1.00 26.07 189 ARG A C 1
ATOM 1384 O O . ARG A 1 189 ? -2.056 -15.198 -19.665 1.00 26.01 189 ARG A O 1
ATOM 1387 N N . LYS A 1 190 ? -1.530 -13.682 -18.083 1.00 26.08 190 LYS A N 1
ATOM 1388 C CA . LYS A 1 190 ? -0.342 -14.404 -17.634 1.00 26.14 190 LYS A CA 1
ATOM 1389 C C . LYS A 1 190 ? -0.634 -15.700 -16.882 1.00 26.28 190 LYS A C 1
ATOM 1390 O O . LYS A 1 190 ? 0.262 -16.525 -16.722 1.00 26.20 190 LYS A O 1
ATOM 1396 N N . LEU A 1 191 ? -1.877 -15.892 -16.446 1.00 26.56 191 LEU A N 1
ATOM 1397 C CA . LEU A 1 191 ? -2.266 -17.145 -15.798 1.00 26.75 191 LEU A CA 1
ATOM 1398 C C . LEU A 1 191 ? -2.176 -18.316 -16.780 1.00 26.97 191 LEU A C 1
ATOM 1399 O O . LEU A 1 191 ? -1.873 -19.439 -16.381 1.00 26.91 191 LEU A O 1
ATOM 1404 N N . GLU A 1 192 ? -2.435 -18.041 -18.059 1.00 27.27 192 GLU A N 1
ATOM 1405 C CA . GLU A 1 192 ? -2.366 -19.059 -19.108 1.00 27.52 192 GLU A CA 1
ATOM 1406 C C . GLU A 1 192 ? -0.923 -19.466 -19.406 1.00 27.76 192 GLU A C 1
ATOM 1407 O O . GLU A 1 192 ? -0.635 -20.643 -19.619 1.00 27.76 192 GLU A O 1
ATOM 1409 N N . GLU A 1 193 ? -0.027 -18.484 -19.419 1.00 28.09 193 GLU A N 1
ATOM 1410 C CA . GLU A 1 193 ? 1.394 -18.720 -19.677 1.00 28.43 193 GLU A CA 1
ATOM 1411 C C . GLU A 1 193 ? 2.026 -19.549 -18.564 1.00 28.64 193 GLU A C 1
ATOM 1412 O O . GLU A 1 193 ? 2.837 -20.439 -18.823 1.00 28.74 193 GLU A O 1
ATOM 1418 N N . ILE A 1 194 ? 1.647 -19.245 -17.326 1.00 28.94 194 ILE A N 1
ATOM 1419 C CA . ILE A 1 194 ? 2.147 -19.968 -16.160 1.00 29.14 194 ILE A CA 1
ATOM 1420 C C . ILE A 1 194 ? 1.717 -21.436 -16.184 1.00 29.32 194 ILE A C 1
ATOM 1421 O O . ILE A 1 194 ? 2.508 -22.315 -15.836 1.00 29.22 194 ILE A O 1
ATOM 1426 N N . ASP A 1 195 ? 0.479 -21.695 -16.609 1.00 29.53 195 ASP A N 1
ATOM 1427 C CA A ASP A 1 195 ? -0.068 -23.054 -16.692 0.50 29.66 195 ASP A CA 1
ATOM 1428 C CA B ASP A 1 195 ? -0.022 -23.066 -16.642 0.50 29.69 195 ASP A CA 1
ATOM 1429 C C . ASP A 1 195 ? 0.597 -23.866 -17.793 1.00 29.76 195 ASP A C 1
ATOM 1430 O O . ASP A 1 195 ? 0.813 -25.066 -17.650 1.00 29.71 195 ASP A O 1
ATOM 1439 N N . ARG A 1 196 ? 0.895 -23.205 -18.911 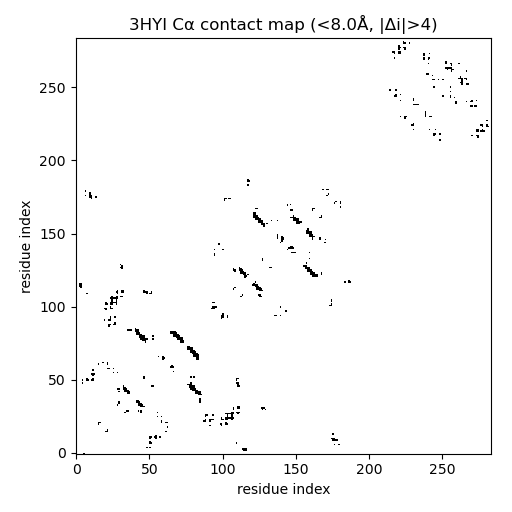1.00 29.99 196 ARG A N 1
ATOM 1440 C CA . ARG A 1 196 ? 1.584 -23.860 -20.029 1.00 30.24 196 ARG A CA 1
ATOM 1441 C C . ARG A 1 196 ? 3.000 -24.274 -19.617 1.00 30.44 196 ARG A C 1
ATOM 1442 O O . ARG A 1 196 ? 3.498 -25.312 -20.050 1.00 30.40 196 ARG A O 1
ATOM 1444 N N . ILE A 1 197 ? 3.632 -23.456 -18.777 1.00 30.71 197 ILE A N 1
ATOM 1445 C CA . ILE A 1 197 ? 4.944 -23.769 -18.206 1.00 30.92 197 ILE A CA 1
ATOM 1446 C C . ILE A 1 197 ? 4.851 -24.916 -17.197 1.00 31.12 197 ILE A C 1
ATOM 1447 O O . ILE A 1 197 ? 5.650 -25.853 -17.242 1.00 31.15 197 ILE A O 1
ATOM 1452 N N . VAL A 1 198 ? 3.879 -24.829 -16.289 1.00 31.35 198 VAL A N 1
ATOM 1453 C CA . VAL A 1 198 ? 3.670 -25.854 -15.260 1.00 31.50 198 VAL A CA 1
ATOM 1454 C C . VAL A 1 198 ? 3.285 -27.199 -15.872 1.00 31.65 198 VAL A C 1
ATOM 1455 O O . VAL A 1 198 ? 3.873 -28.232 -15.541 1.00 31.75 198 VAL A O 1
ATOM 1459 N N . THR A 1 199 ? 2.300 -27.177 -16.767 1.00 31.80 199 THR A N 1
ATOM 1460 C CA . THR A 1 199 ? 1.824 -28.391 -17.439 1.00 31.89 199 THR A CA 1
ATOM 1461 C C . THR A 1 199 ? 2.901 -29.046 -18.320 1.00 31.97 199 THR A C 1
ATOM 1462 O O . THR A 1 199 ? 2.884 -30.262 -18.515 1.00 32.00 199 THR A O 1
ATOM 1466 N N . GLU A 1 200 ? 3.834 -28.245 -18.835 1.00 32.06 200 GLU A N 1
ATOM 1467 C CA . GLU A 1 200 ? 4.902 -28.746 -19.709 1.00 32.14 200 GLU A CA 1
ATOM 1468 C C . GLU A 1 200 ? 6.068 -29.383 -18.948 1.00 32.22 200 GLU A C 1
ATOM 1469 O O . GLU A 1 200 ? 6.828 -30.165 -19.522 1.00 32.23 200 GLU A O 1
ATOM 1471 N N . ARG A 1 201 ? 6.214 -29.043 -17.669 1.00 32.32 201 ARG A N 1
ATOM 1472 C CA . ARG A 1 201 ? 7.223 -29.668 -16.812 1.00 32.38 201 ARG A CA 1
ATOM 1473 C C . ARG A 1 201 ? 6.764 -31.045 -16.327 1.00 32.44 201 ARG A C 1
ATOM 1474 O O . ARG A 1 201 ? 7.577 -31.846 -15.863 1.00 32.43 201 ARG A O 1
ATOM 1476 N N . LYS A 1 202 ? 5.464 -31.312 -16.446 1.00 32.52 202 LYS A N 1
ATOM 1477 C CA . LYS A 1 202 ? 4.858 -32.528 -15.909 1.00 32.61 202 LYS A CA 1
ATOM 1478 C C . LYS A 1 202 ? 4.920 -33.716 -16.872 1.00 32.68 202 LYS A C 1
ATOM 1479 O O . LYS A 1 202 ? 4.914 -33.551 -18.093 1.00 32.69 202 LYS A O 1
ATOM 1482 N N . VAL A 1 203 ? 4.989 -34.909 -16.288 1.00 32.75 203 VAL A N 1
ATOM 1483 C CA . VAL A 1 203 ? 4.863 -36.172 -17.012 1.00 32.81 203 VAL A CA 1
ATOM 1484 C C . VAL A 1 203 ? 4.078 -37.123 -16.114 1.00 32.82 203 VAL A C 1
ATOM 1485 O O . VAL A 1 203 ? 4.512 -37.424 -15.001 1.00 32.81 203 VAL A O 1
ATOM 1487 N N . ILE A 1 204 ? 2.927 -37.588 -16.596 1.00 32.87 204 ILE A N 1
ATOM 1488 C CA . ILE A 1 204 ? 1.944 -38.247 -15.737 1.00 32.87 204 ILE A CA 1
ATOM 1489 C C . ILE A 1 204 ? 1.805 -39.756 -15.936 1.00 32.84 204 ILE A C 1
ATOM 1490 O O . ILE A 1 204 ? 1.508 -40.230 -17.036 1.00 32.95 204 ILE A O 1
ATOM 1492 N N . GLY A 1 205 ? 2.052 -40.501 -14.860 1.00 32.68 205 GLY A N 1
ATOM 1493 C CA . GLY A 1 205 ? 1.412 -41.797 -14.646 1.00 32.48 205 GLY A CA 1
ATOM 1494 C C . GLY A 1 205 ? 2.003 -43.085 -15.189 1.00 32.26 205 GLY A C 1
ATOM 1495 O O . GLY A 1 205 ? 3.077 -43.521 -14.773 1.00 32.38 205 GLY A O 1
ATOM 1496 N N . ASP A 1 206 ? 1.281 -43.661 -16.148 1.00 31.93 206 ASP A N 1
ATOM 1497 C CA . ASP A 1 206 ? 1.189 -45.115 -16.372 1.00 31.60 206 ASP A CA 1
ATOM 1498 C C . ASP A 1 206 ? 2.186 -46.024 -15.631 1.00 31.06 206 ASP A C 1
ATOM 1499 O O . ASP A 1 206 ? 3.358 -46.141 -16.003 1.00 31.01 206 ASP A O 1
ATOM 1504 N N . VAL A 1 207 ? 1.682 -46.666 -14.579 1.00 30.39 207 VAL A N 1
ATOM 1505 C CA . VAL A 1 207 ? 2.422 -47.690 -13.841 1.00 29.80 207 VAL A CA 1
ATOM 1506 C C . VAL A 1 207 ? 2.660 -48.941 -14.686 1.00 29.22 207 VAL A C 1
ATOM 1507 O O . VAL A 1 207 ? 3.664 -49.631 -14.508 1.00 29.06 207 VAL A O 1
ATOM 1511 N N . ASN A 1 208 ? 1.727 -49.231 -15.592 1.00 28.59 208 ASN A N 1
ATOM 1512 C CA . ASN A 1 208 ? 1.880 -50.343 -16.530 1.00 28.11 208 ASN A CA 1
ATOM 1513 C C . ASN A 1 208 ? 2.957 -50.066 -17.577 1.00 27.64 208 ASN A C 1
ATOM 1514 O O . ASN A 1 208 ? 3.659 -50.984 -17.993 1.00 27.68 208 ASN A O 1
ATOM 1519 N N . ARG A 1 209 ? 3.090 -48.807 -17.991 1.00 27.06 209 ARG A N 1
ATOM 1520 C CA . ARG A 1 209 ? 4.160 -48.407 -18.909 1.00 26.59 209 ARG A CA 1
ATOM 1521 C C . ARG A 1 209 ? 5.528 -48.534 -18.238 1.00 26.16 209 ARG A C 1
ATOM 1522 O O . ARG A 1 209 ? 6.496 -48.961 -18.869 1.00 26.08 209 ARG A O 1
ATOM 1524 N N . THR A 1 210 ? 5.599 -48.162 -16.960 1.00 25.65 210 THR A N 1
ATOM 1525 C CA . THR A 1 210 ? 6.818 -48.322 -16.168 1.00 25.27 210 THR A CA 1
ATOM 1526 C C . THR A 1 210 ? 7.204 -49.795 -16.048 1.00 24.95 210 THR A C 1
ATOM 1527 O O . THR A 1 210 ? 8.358 -50.155 -16.266 1.00 24.79 210 THR A O 1
ATOM 1531 N N . VAL A 1 211 ? 6.231 -50.636 -15.702 1.00 24.67 211 VAL A N 1
ATOM 1532 C CA . VAL A 1 211 ? 6.447 -52.083 -15.607 1.00 24.39 211 VAL A CA 1
ATOM 1533 C C . VAL A 1 211 ? 6.871 -52.670 -16.957 1.00 24.16 211 VAL A C 1
ATOM 1534 O O . VAL A 1 211 ? 7.771 -53.510 -17.014 1.00 24.16 211 VAL A O 1
ATOM 1538 N N . ASN A 1 212 ? 6.217 -52.227 -18.031 1.00 23.92 212 ASN A N 1
ATOM 1539 C CA . ASN A 1 212 ? 6.574 -52.647 -19.388 1.00 23.82 212 ASN A CA 1
ATOM 1540 C C . ASN A 1 212 ? 8.020 -52.312 -19.727 1.00 23.81 212 ASN A C 1
ATOM 1541 O O . ASN A 1 212 ? 8.741 -53.140 -20.289 1.00 23.82 212 ASN A O 1
ATOM 1546 N N . PHE A 1 213 ? 8.429 -51.092 -19.388 1.00 23.78 213 PHE A N 1
ATOM 1547 C CA . PHE A 1 213 ? 9.782 -50.620 -19.664 1.00 23.85 213 PHE A CA 1
ATOM 1548 C C . PHE A 1 213 ? 10.824 -51.437 -18.909 1.00 24.03 213 PHE A C 1
ATOM 1549 O O . PHE A 1 213 ? 11.859 -51.805 -19.468 1.00 24.00 213 PHE A O 1
ATOM 1557 N N . ILE A 1 214 ? 10.547 -51.705 -17.637 1.00 24.24 214 ILE A N 1
ATOM 1558 C CA . ILE A 1 214 ? 11.456 -52.469 -16.791 1.00 24.38 214 ILE A CA 1
ATOM 1559 C C . ILE A 1 214 ? 11.577 -53.909 -17.296 1.00 24.60 214 ILE A C 1
ATOM 1560 O O . ILE A 1 214 ? 12.678 -54.461 -17.342 1.00 24.63 214 ILE A O 1
ATOM 1565 N N . GLU A 1 215 ? 10.452 -54.505 -17.691 1.00 24.88 215 GLU A N 1
ATOM 1566 C CA . GLU A 1 215 ? 10.460 -55.858 -18.252 1.00 25.10 215 GLU A CA 1
ATOM 1567 C C . GLU A 1 215 ? 11.277 -55.912 -19.540 1.00 25.23 215 GLU A C 1
ATOM 1568 O O . GLU A 1 215 ? 12.091 -56.814 -19.718 1.00 25.14 215 GLU A O 1
ATOM 1574 N N . ALA A 1 216 ? 11.051 -54.946 -20.429 1.00 25.41 216 ALA A N 1
ATOM 1575 C CA . ALA A 1 216 ? 11.755 -54.890 -21.715 1.00 25.61 216 ALA A CA 1
ATOM 1576 C C . ALA A 1 216 ? 13.271 -54.876 -21.532 1.00 25.78 216 ALA A C 1
ATOM 1577 O O . ALA A 1 216 ? 13.988 -55.603 -22.217 1.00 25.83 216 ALA A O 1
ATOM 1579 N N . ASN A 1 217 ? 13.751 -54.058 -20.599 1.00 26.17 217 ASN A N 1
ATOM 1580 C CA . ASN A 1 217 ? 15.181 -53.994 -20.295 1.00 26.53 217 ASN A CA 1
ATOM 1581 C C . ASN A 1 217 ? 15.713 -55.305 -19.702 1.00 26.58 217 ASN A C 1
ATOM 1582 O O . ASN A 1 217 ? 16.825 -55.724 -20.022 1.00 26.46 217 ASN A O 1
ATOM 1587 N N . ALA A 1 218 ? 14.913 -55.946 -18.849 1.00 26.63 218 ALA A N 1
ATOM 1588 C CA . ALA A 1 218 ? 15.287 -57.228 -18.244 1.00 26.80 218 ALA A CA 1
ATOM 1589 C C . ALA A 1 218 ? 15.300 -58.360 -19.273 1.00 26.89 218 ALA A C 1
ATOM 1590 O O . ALA A 1 218 ? 16.138 -59.258 -19.198 1.00 26.92 218 ALA A O 1
ATOM 1592 N N . ILE A 1 219 ? 14.368 -58.312 -20.224 1.00 27.13 219 ILE A N 1
ATOM 1593 C CA . ILE A 1 219 ? 14.313 -59.287 -21.316 1.00 27.26 219 ILE A CA 1
ATOM 1594 C C . ILE A 1 219 ? 15.514 -59.126 -22.257 1.00 27.32 219 ILE A C 1
ATOM 1595 O O . ILE A 1 219 ? 16.107 -60.119 -22.675 1.00 27.42 219 ILE A O 1
ATOM 1600 N N . ARG A 1 220 ? 15.862 -57.883 -22.587 1.00 27.35 220 ARG A N 1
ATOM 1601 C CA . ARG A 1 220 ? 17.064 -57.596 -23.383 1.00 27.44 220 ARG A CA 1
ATOM 1602 C C . ARG A 1 220 ? 18.319 -58.167 -22.727 1.00 27.20 220 ARG A C 1
ATOM 1603 O O . ARG A 1 220 ? 19.096 -58.874 -23.370 1.00 27.20 220 ARG A O 1
ATOM 1611 N N . THR A 1 221 ? 18.502 -57.846 -21.449 1.00 26.93 221 THR A N 1
ATOM 1612 C CA . THR A 1 221 ? 19.661 -58.286 -20.669 1.00 26.74 221 THR A CA 1
ATOM 1613 C C . THR A 1 221 ? 19.748 -59.814 -20.567 1.00 26.70 221 THR A C 1
ATOM 1614 O O . THR A 1 221 ? 20.831 -60.386 -20.697 1.00 26.68 221 THR A O 1
ATOM 1618 N N . ALA A 1 222 ? 18.609 -60.464 -20.337 1.00 26.61 222 ALA A N 1
ATOM 1619 C CA . ALA A 1 222 ? 18.552 -61.926 -20.231 1.00 26.66 222 ALA A CA 1
ATOM 1620 C C . ALA A 1 222 ? 18.863 -62.611 -21.563 1.00 26.64 222 ALA A C 1
ATOM 1621 O O . ALA A 1 222 ? 19.600 -63.599 -21.597 1.00 26.58 222 ALA A O 1
ATOM 1623 N N . ASN A 1 223 ? 18.291 -62.091 -22.650 1.00 26.64 223 ASN A N 1
ATOM 1624 C CA . ASN A 1 223 ? 18.542 -62.625 -23.993 1.00 26.75 223 ASN A CA 1
ATOM 1625 C C . ASN A 1 223 ? 20.007 -62.472 -24.413 1.00 26.60 223 ASN A C 1
ATOM 1626 O O . ASN A 1 223 ? 20.568 -63.366 -25.045 1.00 26.56 223 ASN A O 1
ATOM 1631 N N . SER A 1 224 ? 20.611 -61.338 -24.062 1.00 26.47 224 SER A N 1
ATOM 1632 C CA . SER A 1 224 ? 22.034 -61.095 -24.319 1.00 26.41 224 SER A CA 1
ATOM 1633 C C . SER A 1 224 ? 22.907 -62.089 -23.568 1.00 26.18 224 SER A C 1
ATOM 1634 O O . SER A 1 224 ? 23.765 -62.743 -24.160 1.00 26.08 224 SER A O 1
ATOM 1637 N N . THR A 1 225 ? 22.684 -62.188 -22.261 1.00 25.96 225 THR A N 1
ATOM 1638 C CA . THR A 1 225 ? 23.449 -63.098 -21.409 1.00 25.90 225 THR A CA 1
ATOM 1639 C C . THR A 1 225 ? 23.360 -64.543 -21.898 1.00 25.77 225 THR A C 1
ATOM 1640 O O . THR A 1 225 ? 24.366 -65.248 -21.929 1.00 25.79 225 THR A O 1
ATOM 1644 N N . ALA A 1 226 ? 22.161 -64.973 -22.287 1.00 25.53 226 ALA A N 1
ATOM 1645 C CA . ALA A 1 226 ? 21.955 -66.325 -22.817 1.00 25.41 226 ALA A CA 1
ATOM 1646 C C . ALA A 1 226 ? 22.741 -66.531 -24.110 1.00 25.21 226 ALA A C 1
ATOM 1647 O O . ALA A 1 226 ? 23.282 -67.607 -24.363 1.00 25.16 226 ALA A O 1
ATOM 1649 N N . ARG A 1 227 ? 22.789 -65.474 -24.913 1.00 25.00 227 ARG A N 1
ATOM 1650 C CA . ARG A 1 227 ? 23.485 -65.456 -26.193 1.00 24.86 227 ARG A CA 1
ATOM 1651 C C . ARG A 1 227 ? 24.999 -65.491 -26.005 1.00 24.60 227 ARG A C 1
ATOM 1652 O O . ARG A 1 227 ? 25.720 -66.062 -26.824 1.00 24.68 227 ARG A O 1
ATOM 1657 N N . GLN A 1 228 ? 25.472 -64.871 -24.927 1.00 24.20 228 GLN A N 1
ATOM 1658 C CA . GLN A 1 228 ? 26.887 -64.905 -24.582 1.00 23.97 228 GLN A CA 1
ATOM 1659 C C . GLN A 1 228 ? 27.268 -66.317 -24.163 1.00 23.88 228 GLN A C 1
ATOM 1660 O O . GLN A 1 228 ? 28.232 -66.892 -24.674 1.00 23.60 228 GLN A O 1
ATOM 1666 N N . ILE A 1 229 ? 26.492 -66.868 -23.234 1.00 23.74 229 ILE A N 1
ATOM 1667 C CA . ILE A 1 229 ? 26.721 -68.217 -22.730 1.00 23.69 229 ILE A CA 1
ATOM 1668 C C . ILE A 1 229 ? 26.716 -69.223 -23.882 1.00 23.73 229 ILE A C 1
ATOM 1669 O O . ILE A 1 229 ? 27.649 -70.013 -24.016 1.00 23.60 229 ILE A O 1
ATOM 1674 N N . ARG A 1 230 ? 25.688 -69.161 -24.727 1.00 23.75 230 ARG A N 1
ATOM 1675 C CA . ARG A 1 230 ? 25.575 -70.050 -25.890 1.00 23.78 230 ARG A CA 1
ATOM 1676 C C . ARG A 1 230 ? 26.791 -69.956 -26.821 1.00 23.88 230 ARG A C 1
ATOM 1677 O O . ARG A 1 230 ? 27.311 -70.977 -27.275 1.00 24.02 230 ARG A O 1
ATOM 1680 N N . ALA A 1 231 ? 27.240 -68.733 -27.097 1.00 23.98 231 ALA A N 1
ATOM 1681 C CA . ALA A 1 231 ? 28.418 -68.506 -27.946 1.00 24.10 231 ALA A CA 1
ATOM 1682 C C . ALA A 1 231 ? 29.683 -69.123 -27.345 1.00 24.14 231 ALA A C 1
ATOM 1683 O O . ALA A 1 231 ? 30.484 -69.730 -28.051 1.00 24.06 231 ALA A O 1
ATOM 1685 N N . ILE A 1 232 ? 29.851 -68.962 -26.036 1.00 24.33 232 ILE A N 1
ATOM 1686 C CA . ILE A 1 232 ? 30.993 -69.529 -25.322 1.00 24.44 232 ILE A CA 1
ATOM 1687 C C . ILE A 1 232 ? 30.959 -71.059 -25.333 1.00 24.70 232 ILE A C 1
ATOM 1688 O O . ILE A 1 232 ? 32.000 -71.703 -25.473 1.00 24.76 232 ILE A O 1
ATOM 1693 N N . GLU A 1 233 ? 29.762 -71.628 -25.195 1.00 25.02 233 GLU A N 1
ATOM 1694 C CA . GLU A 1 233 ? 29.581 -73.084 -25.179 1.00 25.19 233 GLU A CA 1
ATOM 1695 C C . GLU A 1 233 ? 29.948 -73.703 -26.527 1.00 24.90 233 GLU A C 1
ATOM 1696 O O . GLU A 1 233 ? 30.586 -74.751 -26.577 1.00 24.97 233 GLU A O 1
ATOM 1702 N N . LEU A 1 234 ? 29.522 -73.060 -27.612 1.00 24.82 234 LEU A N 1
ATOM 1703 C CA . LEU A 1 234 ? 29.830 -73.526 -28.969 1.00 24.66 234 LEU A CA 1
ATOM 1704 C C . LEU A 1 234 ? 31.332 -73.538 -29.233 1.00 24.64 234 LEU A C 1
ATOM 1705 O O . LEU A 1 234 ? 31.863 -74.505 -29.781 1.00 24.77 234 LEU A O 1
ATOM 1710 N N . ILE A 1 235 ? 32.005 -72.459 -28.839 1.00 24.68 235 ILE A N 1
ATOM 1711 C CA . ILE A 1 235 ? 33.454 -72.326 -29.008 1.00 24.68 235 ILE A CA 1
ATOM 1712 C C . ILE A 1 235 ? 34.193 -73.375 -28.184 1.00 24.78 235 ILE A C 1
ATOM 1713 O O . ILE A 1 235 ? 35.157 -73.981 -28.657 1.00 24.56 235 ILE A O 1
ATOM 1718 N N . LYS A 1 236 ? 33.735 -73.575 -26.949 1.00 24.94 236 LYS A N 1
ATOM 1719 C CA . LYS A 1 236 ? 34.314 -74.576 -26.057 1.00 25.05 236 LYS A CA 1
ATOM 1720 C C . LYS A 1 236 ? 34.203 -75.968 -26.666 1.00 25.09 236 LYS A C 1
ATOM 1721 O O . LYS A 1 236 ? 35.160 -76.744 -26.645 1.00 24.96 236 LYS A O 1
ATOM 1727 N N . GLU A 1 237 ? 33.029 -76.269 -27.213 1.00 25.18 237 GLU A N 1
ATOM 1728 C CA . GLU A 1 237 ? 32.771 -77.563 -27.840 1.00 25.40 237 GLU A CA 1
ATOM 1729 C C . GLU A 1 237 ? 33.601 -77.779 -29.110 1.00 25.41 237 GLU A C 1
ATOM 1730 O O . GLU A 1 237 ? 34.158 -78.861 -29.307 1.00 25.34 237 GLU A O 1
ATOM 1733 N N . ASN A 1 238 ? 33.695 -76.745 -29.948 1.00 25.49 238 ASN A N 1
ATOM 1734 C CA . ASN A 1 238 ? 34.223 -76.887 -31.315 1.00 25.63 238 ASN A CA 1
ATOM 1735 C C . ASN A 1 238 ? 35.710 -76.568 -31.514 1.00 25.82 238 ASN A C 1
ATOM 1736 O O . ASN A 1 238 ? 36.356 -77.187 -32.357 1.00 25.79 238 ASN A O 1
ATOM 1741 N N . MET A 1 239 ? 36.242 -75.596 -30.772 1.00 26.12 239 MET A N 1
ATOM 1742 C CA . MET A 1 239 ? 37.671 -75.241 -30.870 1.00 26.34 239 MET A CA 1
ATOM 1743 C C . MET A 1 239 ? 38.417 -75.169 -29.532 1.00 26.33 239 MET A C 1
ATOM 1744 O O . MET A 1 239 ? 39.645 -75.204 -29.514 1.00 26.15 239 MET A O 1
ATOM 1749 N N . GLY A 1 240 ? 37.685 -75.063 -28.427 1.00 26.49 240 GLY A N 1
ATOM 1750 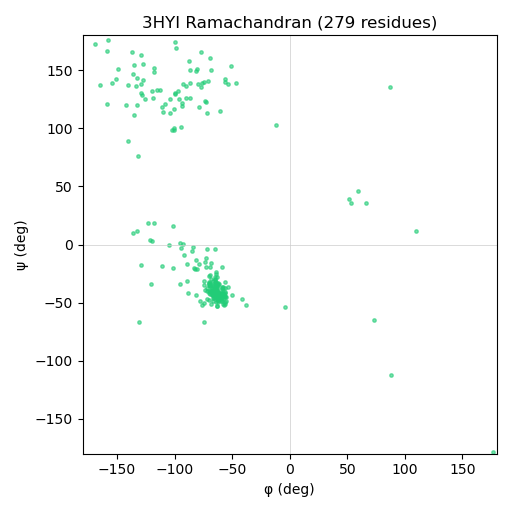C CA . GLY A 1 240 ? 38.292 -74.917 -27.109 1.00 26.57 240 GLY A CA 1
ATOM 1751 C C . GLY A 1 240 ? 38.576 -73.462 -26.791 1.00 26.73 240 GLY A C 1
ATOM 1752 O O . GLY A 1 240 ? 39.097 -72.721 -27.629 1.00 26.50 240 GLY A O 1
ATOM 1753 N N . LEU A 1 241 ? 38.240 -73.059 -25.568 1.00 27.13 241 LEU A N 1
ATOM 1754 C CA . LEU A 1 241 ? 38.435 -71.682 -25.111 1.00 27.43 241 LEU A CA 1
ATOM 1755 C C . LEU A 1 241 ? 39.910 -71.343 -24.957 1.00 27.62 241 LEU A C 1
ATOM 1756 O O . LEU A 1 241 ? 40.305 -70.189 -25.113 1.00 27.62 241 LEU A O 1
ATOM 1761 N N . GLU A 1 242 ? 40.716 -72.355 -24.646 1.00 27.87 242 GLU A N 1
ATOM 1762 C CA . GLU A 1 242 ? 42.171 -72.203 -24.588 1.00 28.10 242 GLU A CA 1
ATOM 1763 C C . GLU A 1 242 ? 42.764 -71.729 -25.917 1.00 28.23 242 GLU A C 1
ATOM 1764 O O . GLU A 1 242 ? 43.882 -71.213 -25.949 1.00 28.31 242 GLU A O 1
ATOM 1770 N N . ASN A 1 243 ? 42.013 -71.907 -27.004 1.00 28.37 243 ASN A N 1
ATOM 1771 C CA . ASN A 1 243 ? 42.460 -71.515 -28.335 1.00 28.41 243 ASN A CA 1
ATOM 1772 C C . ASN A 1 243 ? 41.846 -70.198 -28.824 1.00 28.42 243 ASN A C 1
ATOM 1773 O O . ASN A 1 243 ? 41.897 -69.884 -30.017 1.00 28.34 243 ASN A O 1
ATOM 1778 N N . LEU A 1 244 ? 41.278 -69.430 -27.895 1.00 28.40 244 LEU A N 1
ATOM 1779 C CA . LEU A 1 244 ? 40.911 -68.043 -28.158 1.00 28.44 244 LEU A CA 1
ATOM 1780 C C . LEU A 1 244 ? 42.114 -67.154 -27.864 1.00 28.49 244 LEU A C 1
ATOM 1781 O O . LEU A 1 244 ? 43.002 -67.553 -27.106 1.00 28.41 244 LEU A O 1
ATOM 1786 N N . PRO A 1 245 ? 42.149 -65.945 -28.456 1.00 28.58 245 PRO A N 1
ATOM 1787 C CA . PRO A 1 245 ? 43.121 -64.945 -28.012 1.00 28.61 245 PRO A CA 1
ATOM 1788 C C . PRO A 1 245 ? 43.020 -64.730 -26.502 1.00 28.69 245 PRO A C 1
ATOM 1789 O O . PRO A 1 245 ? 41.910 -64.674 -25.962 1.00 28.47 245 PRO A O 1
ATOM 1793 N N . GLU A 1 246 ? 44.170 -64.612 -25.841 1.00 28.75 246 GLU A N 1
ATOM 1794 C CA . GLU A 1 246 ? 44.245 -64.569 -24.376 1.00 28.84 246 GLU A CA 1
ATOM 1795 C C . GLU A 1 246 ? 43.150 -63.727 -23.720 1.00 28.90 246 GLU A C 1
ATOM 1796 O O . GLU A 1 246 ? 42.511 -64.174 -22.769 1.00 28.90 246 GLU A O 1
ATOM 1798 N N . ASP A 1 247 ? 42.930 -62.519 -24.236 1.00 28.99 247 ASP A N 1
ATOM 1799 C CA . ASP A 1 247 ? 41.977 -61.584 -23.621 1.00 29.11 247 ASP A CA 1
ATOM 1800 C C . ASP A 1 247 ? 40.515 -62.012 -23.785 1.00 28.88 247 ASP A C 1
ATOM 1801 O O . ASP A 1 247 ? 39.689 -61.755 -22.907 1.00 29.09 247 ASP A O 1
ATOM 1806 N N . LEU A 1 248 ? 40.202 -62.668 -24.899 1.00 28.55 248 LEU A N 1
ATOM 1807 C CA . LEU A 1 248 ? 38.872 -63.241 -25.101 1.00 28.24 248 LEU A CA 1
ATOM 1808 C C . LEU A 1 248 ? 38.680 -64.504 -24.265 1.00 28.02 248 LEU A C 1
ATOM 1809 O O . LEU A 1 248 ? 37.566 -64.809 -23.840 1.00 27.96 248 LEU A O 1
ATOM 1814 N N . ARG A 1 249 ? 39.766 -65.235 -24.035 1.00 27.87 249 ARG A N 1
ATOM 1815 C CA . ARG A 1 249 ? 39.707 -66.478 -23.275 1.00 27.80 249 ARG A CA 1
ATOM 1816 C C . ARG A 1 249 ? 39.293 -66.248 -21.825 1.00 27.52 249 ARG A C 1
ATOM 1817 O O . ARG A 1 249 ? 38.462 -66.982 -21.292 1.00 27.38 249 ARG A O 1
ATOM 1825 N N . ARG A 1 250 ? 39.883 -65.234 -21.194 1.00 27.25 250 ARG A N 1
ATOM 1826 C CA . ARG A 1 250 ? 39.566 -64.894 -19.808 1.00 27.11 250 ARG A CA 1
ATOM 1827 C C . ARG A 1 250 ? 38.131 -64.402 -19.659 1.00 27.06 250 ARG A C 1
ATOM 1828 O O . ARG A 1 250 ? 37.470 -64.698 -18.662 1.00 27.05 250 ARG A O 1
ATOM 1836 N N . VAL A 1 251 ? 37.662 -63.646 -20.650 1.00 27.12 251 VAL A N 1
ATOM 1837 C CA . VAL A 1 251 ? 36.295 -63.122 -20.664 1.00 27.12 251 VAL A CA 1
ATOM 1838 C C . VAL A 1 251 ? 35.263 -64.244 -20.819 1.00 27.28 251 VAL A C 1
ATOM 1839 O O . VAL A 1 251 ? 34.209 -64.218 -20.174 1.00 27.42 251 VAL A O 1
ATOM 1843 N N . ALA A 1 252 ? 35.575 -65.222 -21.670 1.00 27.33 252 ALA A N 1
ATOM 1844 C CA . ALA A 1 252 ? 34.717 -66.393 -21.871 1.00 27.34 252 ALA A CA 1
ATOM 1845 C C . ALA A 1 252 ? 34.603 -67.224 -20.598 1.00 27.38 252 ALA A C 1
ATOM 1846 O O . ALA A 1 252 ? 33.511 -67.652 -20.231 1.00 27.45 252 ALA A O 1
ATOM 1848 N N . LEU A 1 253 ? 35.734 -67.443 -19.929 1.00 27.41 253 LEU A N 1
ATOM 1849 C CA . LEU A 1 253 ? 35.762 -68.192 -18.671 1.00 27.38 253 LEU A CA 1
ATOM 1850 C C . LEU A 1 253 ? 34.975 -67.500 -17.554 1.00 27.35 253 LEU A C 1
ATOM 1851 O O . LEU A 1 253 ? 34.173 -68.135 -16.872 1.00 27.34 253 LEU A O 1
ATOM 1856 N N . VAL A 1 254 ? 35.211 -66.204 -17.372 1.00 27.37 254 VAL A N 1
ATOM 1857 C CA . VAL A 1 254 ? 34.544 -65.434 -16.318 1.00 27.44 254 VAL A CA 1
ATOM 1858 C C . VAL A 1 254 ? 33.021 -65.394 -16.505 1.00 27.30 254 VAL A C 1
ATOM 1859 O O . VAL A 1 254 ? 32.274 -65.532 -15.537 1.00 27.23 254 VAL A O 1
ATOM 1863 N N . ARG A 1 255 ? 32.569 -65.218 -17.745 1.00 27.20 255 ARG A N 1
ATOM 1864 C CA . ARG A 1 255 ? 31.139 -65.281 -18.060 1.00 27.08 255 ARG A CA 1
ATOM 1865 C C . ARG A 1 255 ? 30.560 -66.660 -17.725 1.00 26.82 255 ARG A C 1
ATOM 1866 O O . ARG A 1 255 ? 29.505 -66.761 -17.103 1.00 26.74 255 ARG A O 1
ATOM 1874 N N . LEU A 1 256 ? 31.260 -67.710 -18.145 1.00 26.50 256 LEU A N 1
ATOM 1875 C CA . LEU A 1 256 ? 30.778 -69.083 -17.987 1.00 26.25 256 LEU A CA 1
ATOM 1876 C C . LEU A 1 256 ? 30.741 -69.500 -16.517 1.00 25.95 256 LEU A C 1
ATOM 1877 O O . LEU A 1 256 ? 29.852 -70.245 -16.099 1.00 25.82 256 LEU A O 1
ATOM 1882 N N . ARG A 1 257 ? 31.703 -69.008 -15.740 1.00 25.55 257 ARG A N 1
ATOM 1883 C CA . ARG A 1 257 ? 31.780 -69.313 -14.314 1.00 25.23 257 ARG A CA 1
ATOM 1884 C C . ARG A 1 257 ? 30.875 -68.408 -13.477 1.00 25.04 257 ARG A C 1
ATOM 1885 O O . ARG A 1 257 ? 30.541 -68.747 -12.340 1.00 24.85 257 ARG A O 1
ATOM 1890 N N . ASN A 1 258 ? 30.485 -67.263 -14.038 1.00 24.82 258 ASN A N 1
ATOM 1891 C CA . ASN A 1 258 ? 29.619 -66.304 -13.345 1.00 24.72 258 ASN A CA 1
ATOM 1892 C C . ASN A 1 258 ? 28.476 -65.861 -14.248 1.00 24.62 258 ASN A C 1
ATOM 1893 O O . ASN A 1 258 ? 28.491 -64.748 -14.762 1.00 24.61 258 ASN A O 1
ATOM 1898 N N . LYS A 1 259 ? 27.477 -66.720 -14.418 1.00 24.58 259 LYS A N 1
ATOM 1899 C CA . LYS A 1 259 ? 26.449 -66.512 -15.445 1.00 24.66 259 LYS A CA 1
ATOM 1900 C C . LYS A 1 259 ? 25.338 -65.543 -15.061 1.00 24.54 259 LYS A C 1
ATOM 1901 O O . LYS A 1 259 ? 24.568 -65.125 -15.924 1.00 24.46 259 LYS A O 1
ATOM 1907 N N . GLU A 1 260 ? 25.250 -65.195 -13.781 1.00 24.55 260 GLU A N 1
ATOM 1908 C CA . GLU A 1 260 ? 24.181 -64.326 -13.294 1.00 24.60 260 GLU A CA 1
ATOM 1909 C C . GLU A 1 260 ? 24.646 -62.896 -13.005 1.00 24.68 260 GLU A C 1
ATOM 1910 O O . GLU A 1 260 ? 23.841 -62.048 -12.608 1.00 24.59 260 GLU A O 1
ATOM 1916 N N . LEU A 1 261 ? 25.932 -62.622 -13.222 1.00 24.84 261 LEU A N 1
ATOM 1917 C CA . LEU A 1 261 ? 26.473 -61.285 -12.982 1.00 24.89 261 LEU A CA 1
ATOM 1918 C C . LEU A 1 261 ? 26.195 -60.342 -14.142 1.00 25.03 261 LEU A C 1
ATOM 1919 O O . LEU A 1 261 ? 26.126 -60.754 -15.296 1.00 25.09 261 LEU A O 1
ATOM 1924 N N . SER A 1 262 ? 26.044 -59.065 -13.818 1.00 25.28 262 SER A N 1
ATOM 1925 C CA . SER A 1 262 ? 25.961 -58.021 -14.825 1.00 25.44 262 SER A CA 1
ATOM 1926 C C . SER A 1 262 ? 27.319 -57.861 -15.505 1.00 25.67 262 SER A C 1
ATOM 1927 O O . SER A 1 262 ? 28.349 -58.270 -14.959 1.00 25.63 262 SER A O 1
ATOM 1930 N N . LEU A 1 263 ? 27.317 -57.259 -16.690 1.00 25.91 263 LEU A N 1
ATOM 1931 C CA . LEU A 1 263 ? 28.555 -57.006 -17.429 1.00 26.22 263 LEU A CA 1
ATOM 1932 C C . LEU A 1 263 ? 29.527 -56.141 -16.623 1.00 26.37 263 LEU A C 1
ATOM 1933 O O . LEU A 1 263 ? 30.736 -56.356 -16.668 1.00 26.40 263 LEU A O 1
ATOM 1938 N N . ARG A 1 264 ? 28.985 -55.168 -15.892 1.00 26.66 264 ARG A N 1
ATOM 1939 C CA . ARG A 1 264 ? 29.773 -54.321 -14.992 1.00 26.93 264 ARG A CA 1
ATOM 1940 C C . ARG A 1 264 ? 30.549 -55.165 -13.983 1.00 26.85 264 ARG A C 1
ATOM 1941 O O . ARG A 1 264 ? 31.750 -54.971 -13.794 1.00 26.71 264 ARG A O 1
ATOM 1949 N N . GLU A 1 265 ? 29.852 -56.099 -13.344 1.00 26.89 265 GLU A N 1
ATOM 1950 C CA . GLU A 1 265 ? 30.449 -56.930 -12.303 1.00 27.08 265 GLU A CA 1
ATOM 1951 C C . GLU A 1 265 ? 31.424 -57.964 -12.879 1.00 26.96 265 GLU A C 1
ATOM 1952 O O . GLU A 1 265 ? 32.459 -58.242 -12.276 1.00 26.92 265 GLU A O 1
ATOM 1958 N N . LEU A 1 266 ? 31.094 -58.525 -14.041 1.00 26.91 266 LEU A N 1
ATOM 1959 C CA . LEU A 1 266 ? 32.038 -59.364 -14.784 1.00 26.87 266 LEU A CA 1
ATOM 1960 C C . LEU A 1 266 ? 33.319 -58.599 -15.113 1.00 26.65 266 LEU A C 1
ATOM 1961 O O . LEU A 1 266 ? 34.420 -59.148 -15.029 1.00 26.58 266 LEU A O 1
ATOM 1966 N N . GLY A 1 267 ? 33.160 -57.339 -15.514 1.00 26.31 267 GLY A N 1
ATOM 1967 C CA . GLY A 1 267 ? 34.292 -56.477 -15.842 1.00 26.12 267 GLY A CA 1
ATOM 1968 C C . GLY A 1 267 ? 35.219 -56.251 -14.665 1.00 25.88 267 GLY A C 1
ATOM 1969 O O . GLY A 1 267 ? 36.438 -56.321 -14.807 1.00 26.05 267 GLY A O 1
ATOM 1970 N N . LYS A 1 268 ? 34.637 -55.988 -13.499 1.00 25.54 268 LYS A N 1
ATOM 1971 C CA . LYS A 1 268 ? 35.407 -55.768 -12.274 1.00 25.30 268 LYS A CA 1
ATOM 1972 C C . LYS A 1 268 ? 36.374 -56.928 -12.000 1.00 24.96 268 LYS A C 1
ATOM 1973 O O . LYS A 1 268 ? 37.491 -56.712 -11.534 1.00 24.79 268 LYS A O 1
ATOM 1977 N N . LYS A 1 269 ? 35.943 -58.149 -12.315 1.00 24.61 269 LYS A N 1
ATOM 1978 C CA . LYS A 1 269 ? 36.760 -59.344 -12.097 1.00 24.37 269 LYS A CA 1
ATOM 1979 C C . LYS A 1 269 ? 38.002 -59.439 -12.994 1.00 24.13 269 LYS A C 1
ATOM 1980 O O . LYS A 1 269 ? 38.905 -60.223 -12.701 1.00 24.24 269 LYS A O 1
ATOM 1986 N N . LEU A 1 270 ? 38.047 -58.654 -14.071 1.00 23.72 270 LEU A N 1
ATOM 1987 C CA . LEU A 1 270 ? 39.202 -58.626 -14.975 1.00 23.45 270 LEU A CA 1
ATOM 1988 C C . LEU A 1 270 ? 39.804 -57.218 -15.136 1.00 23.24 270 LEU A C 1
ATOM 1989 O O . LEU A 1 270 ? 40.545 -56.970 -16.088 1.00 23.23 270 LEU A O 1
ATOM 1994 N N . ASN A 1 271 ? 39.506 -56.310 -14.204 1.00 23.00 271 ASN A N 1
ATOM 1995 C CA . ASN A 1 271 ? 39.909 -54.897 -14.321 1.00 22.88 271 ASN A CA 1
ATOM 1996 C C . ASN A 1 271 ? 39.503 -54.278 -15.669 1.00 22.91 271 ASN A C 1
ATOM 1997 O O . ASN A 1 271 ? 40.255 -53.504 -16.264 1.00 22.84 271 ASN A O 1
ATOM 2002 N N . LEU A 1 272 ? 38.309 -54.632 -16.140 1.00 22.98 272 LEU A N 1
ATOM 2003 C CA . LEU A 1 272 ? 37.756 -54.091 -17.381 1.00 23.13 272 LEU A CA 1
ATOM 2004 C C . LEU A 1 272 ? 36.479 -53.322 -17.075 1.00 23.34 272 LEU A C 1
ATOM 2005 O O . LEU A 1 272 ? 35.743 -53.670 -16.152 1.00 23.27 272 LEU A O 1
ATOM 2010 N N . THR A 1 273 ? 36.210 -52.284 -17.859 1.00 23.66 273 THR A N 1
ATOM 2011 C CA . THR A 1 273 ? 34.943 -51.565 -17.756 1.00 23.89 273 THR A CA 1
ATOM 2012 C C . THR A 1 273 ? 33.838 -52.369 -18.438 1.00 24.25 273 THR A C 1
ATOM 2013 O O . THR A 1 273 ? 34.111 -53.309 -19.193 1.00 24.28 273 THR A O 1
ATOM 2017 N N . LYS A 1 274 ? 32.591 -51.991 -18.169 1.00 24.62 274 LYS A N 1
ATOM 2018 C CA . LYS A 1 274 ? 31.428 -52.652 -18.771 1.00 24.92 274 LYS A CA 1
ATOM 2019 C C . LYS A 1 274 ? 31.466 -52.645 -20.304 1.00 25.10 274 LYS A C 1
ATOM 2020 O O . LYS A 1 274 ? 31.118 -53.643 -20.935 1.00 25.20 274 LYS A O 1
ATOM 2025 N N . SER A 1 275 ? 31.881 -51.524 -20.892 1.00 25.32 275 SER A N 1
ATOM 2026 C CA . SER A 1 275 ? 31.955 -51.396 -22.352 1.00 25.45 275 SER A CA 1
ATOM 2027 C C . SER A 1 275 ? 33.063 -52.273 -22.940 1.00 25.55 275 SER A C 1
ATOM 2028 O O . SER A 1 275 ? 32.888 -52.883 -23.995 1.00 25.48 275 SER A O 1
ATOM 2031 N N . GLN A 1 276 ? 34.199 -52.326 -22.248 1.00 25.69 276 GLN A N 1
ATOM 2032 C CA . GLN A 1 276 ? 35.330 -53.153 -22.669 1.00 25.90 276 GLN A CA 1
ATOM 2033 C C . GLN A 1 276 ? 35.000 -54.631 -22.670 1.00 26.02 276 GLN A C 1
ATOM 2034 O O . GLN A 1 276 ? 35.327 -55.340 -23.622 1.00 25.94 276 GLN A O 1
ATOM 2040 N N . ILE A 1 277 ? 34.371 -55.099 -21.594 1.00 26.21 277 ILE A N 1
ATOM 2041 C CA . ILE A 1 277 ? 34.018 -56.508 -21.499 1.00 26.48 277 ILE A CA 1
ATOM 2042 C C . ILE A 1 277 ? 32.897 -56.828 -22.486 1.00 26.56 277 ILE A C 1
ATOM 2043 O O . ILE A 1 277 ? 32.785 -57.952 -22.976 1.00 26.38 277 ILE A O 1
ATOM 2048 N N . TYR A 1 278 ? 32.091 -55.819 -22.795 1.00 26.68 278 TYR A N 1
ATOM 2049 C CA . TYR A 1 278 ? 31.001 -55.985 -23.731 1.00 26.74 278 TYR A CA 1
ATOM 2050 C C . TYR A 1 278 ? 31.488 -56.097 -25.184 1.00 26.56 278 TYR A C 1
ATOM 2051 O O . TYR A 1 278 ? 30.945 -56.889 -25.955 1.00 26.49 278 TYR A O 1
ATOM 2060 N N . SER A 1 279 ? 32.501 -55.306 -25.547 1.00 26.44 279 SER A N 1
ATOM 2061 C CA A SER A 1 279 ? 33.095 -55.369 -26.884 0.50 26.37 279 SER A CA 1
ATOM 2062 C CA B SER A 1 279 ? 33.091 -55.370 -26.888 0.50 26.45 279 SER A CA 1
ATOM 2063 C C . SER A 1 279 ? 33.725 -56.738 -27.119 1.00 26.35 279 SER A C 1
ATOM 2064 O O . SER A 1 279 ? 33.638 -57.295 -28.213 1.00 26.28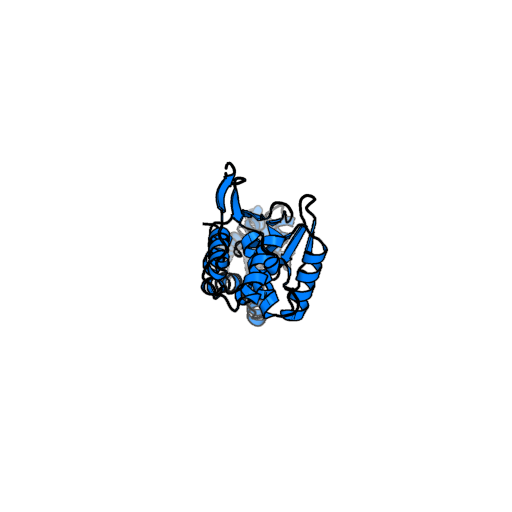 279 SER A O 1
ATOM 2069 N N . LYS A 1 280 ? 34.362 -57.269 -26.080 1.00 26.26 280 LYS A N 1
ATOM 2070 C CA . LYS A 1 280 ? 35.002 -58.578 -26.154 1.00 26.21 280 LYS A CA 1
ATOM 2071 C C . LYS A 1 280 ? 33.997 -59.711 -26.285 1.00 26.25 280 LYS A C 1
ATOM 2072 O O . LYS A 1 280 ? 34.236 -60.679 -27.011 1.00 26.08 280 LYS A O 1
ATOM 2078 N N . LEU A 1 281 ? 32.882 -59.591 -25.570 1.00 26.27 281 LEU A N 1
ATOM 2079 C CA . LEU A 1 281 ? 31.785 -60.544 -25.692 1.00 26.51 281 LEU A CA 1
ATOM 2080 C C . LEU A 1 281 ? 31.178 -60.531 -27.098 1.00 26.57 281 LEU A C 1
ATOM 2081 O O . LEU A 1 281 ? 30.797 -61.581 -27.615 1.00 26.50 281 LEU A O 1
ATOM 2086 N N . LYS A 1 282 ? 31.097 -59.350 -27.711 1.00 26.76 282 LYS A N 1
ATOM 2087 C CA . LYS A 1 282 ? 30.605 -59.223 -29.091 1.00 26.87 282 LYS A CA 1
ATOM 2088 C C . LYS A 1 282 ? 31.518 -59.952 -30.082 1.00 26.94 282 LYS A C 1
ATOM 2089 O O . LYS A 1 282 ? 31.041 -60.602 -31.014 1.00 26.93 282 LYS A O 1
ATOM 2092 N N . ARG A 1 283 ? 32.829 -59.839 -29.875 1.00 26.97 283 ARG A N 1
ATOM 2093 C CA . ARG A 1 283 ? 33.806 -60.574 -30.680 1.00 27.01 283 ARG A CA 1
ATOM 2094 C C . ARG A 1 283 ? 33.653 -62.083 -30.525 1.00 26.79 283 ARG A C 1
ATOM 2095 O O . ARG A 1 283 ? 33.733 -62.827 -31.504 1.00 26.96 283 ARG A O 1
ATOM 2103 N N . ILE A 1 284 ? 33.451 -62.524 -29.286 1.00 26.52 284 ILE A N 1
ATOM 2104 C CA . ILE A 1 284 ? 33.264 -63.940 -28.985 1.00 26.20 284 ILE A CA 1
ATOM 2105 C C . ILE A 1 284 ? 32.022 -64.484 -29.696 1.00 26.07 284 ILE A C 1
ATOM 2106 O O . ILE A 1 284 ? 32.055 -65.568 -30.273 1.00 25.92 284 ILE A O 1
ATOM 2111 N N . ILE A 1 285 ? 30.938 -63.718 -29.660 1.00 26.09 285 ILE A N 1
ATOM 2112 C CA . ILE A 1 285 ? 29.707 -64.079 -30.369 1.00 26.12 285 ILE A CA 1
ATOM 2113 C C . ILE A 1 285 ? 29.928 -64.137 -31.888 1.00 26.15 285 ILE A C 1
ATOM 2114 O O . ILE A 1 285 ? 29.434 -65.048 -32.555 1.00 26.09 285 ILE A O 1
ATOM 2119 N N . LYS A 1 286 ? 30.672 -63.168 -32.419 1.00 26.20 286 LYS A N 1
ATOM 2120 C CA . LYS A 1 286 ? 31.054 -63.151 -33.838 1.00 26.36 286 LYS A CA 1
ATOM 2121 C C . LYS A 1 286 ? 31.828 -64.418 -34.222 1.00 26.50 286 LYS A C 1
ATOM 2122 O O . LYS A 1 286 ? 31.578 -65.008 -35.274 1.00 26.46 286 LYS A O 1
ATO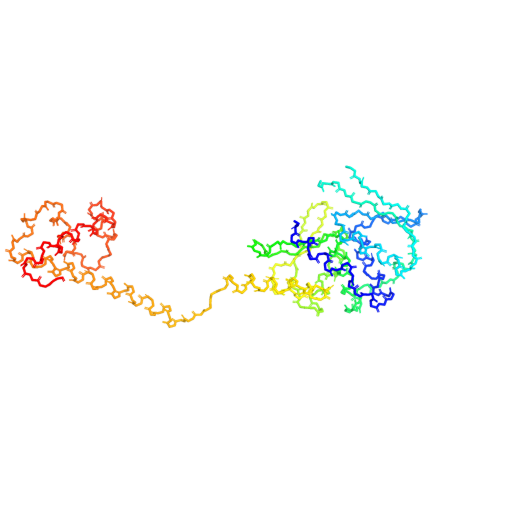M 2128 N N . ILE A 1 287 ? 32.757 -64.833 -33.363 1.00 26.66 287 ILE A N 1
ATOM 2129 C CA . ILE A 1 287 ? 33.525 -66.064 -33.580 1.00 26.71 287 ILE A CA 1
ATOM 2130 C C . ILE A 1 287 ? 32.641 -67.316 -33.530 1.00 26.91 287 ILE A C 1
ATOM 2131 O O . ILE A 1 287 ? 32.836 -68.246 -34.309 1.00 26.72 287 ILE A O 1
ATOM 2136 N N . ALA A 1 288 ? 31.664 -67.329 -32.626 1.00 27.21 288 ALA A N 1
ATOM 2137 C CA . ALA A 1 288 ? 30.789 -68.493 -32.446 1.00 27.56 288 ALA A CA 1
ATOM 2138 C C . ALA A 1 288 ? 29.763 -68.712 -33.574 1.00 27.98 288 ALA A C 1
ATOM 2139 O O . ALA A 1 288 ? 29.129 -69.766 -33.625 1.00 27.94 288 ALA A O 1
ATOM 2141 N N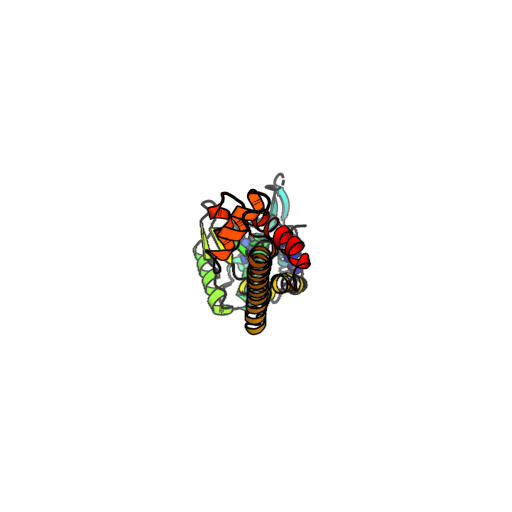 . GLU A 1 289 ? 29.592 -67.728 -34.462 1.00 28.56 289 GLU A N 1
ATOM 2142 C CA . GLU A 1 289 ? 28.685 -67.863 -35.618 1.00 29.08 289 GLU A CA 1
ATOM 2143 C C . GLU A 1 289 ? 29.160 -68.946 -36.593 1.00 29.40 289 GLU A C 1
ATOM 2144 O O . GLU A 1 289 ? 28.358 -69.558 -37.301 1.00 29.45 289 GLU A O 1
ATOM 2150 N N . ARG A 1 290 ? 30.477 -69.129 -36.638 1.00 29.81 290 ARG A N 1
ATOM 2151 C CA . ARG A 1 290 ? 31.137 -70.290 -37.239 1.00 30.18 290 ARG A CA 1
ATOM 2152 C C . ARG A 1 290 ? 30.389 -71.601 -37.001 1.00 30.47 290 ARG A C 1
ATOM 2153 O O . ARG A 1 290 ? 30.107 -72.351 -37.935 1.00 30.43 290 ARG A O 1
ATOM 2161 N N . PHE A 1 291 ? 30.076 -71.854 -35.732 1.00 30.88 291 PHE A N 1
ATOM 2162 C CA . PHE A 1 291 ? 29.725 -73.189 -35.250 1.00 31.20 291 PHE A CA 1
ATOM 2163 C C . PHE A 1 291 ? 28.234 -73.436 -35.056 1.00 31.68 291 PHE A C 1
ATOM 2164 O O . PHE A 1 291 ? 27.804 -74.587 -34.998 1.00 31.70 291 PHE A O 1
ATOM 2172 N N . GLY A 1 292 ? 27.450 -72.368 -34.932 1.00 32.35 292 GLY A N 1
ATOM 2173 C CA . GLY A 1 292 ? 26.017 -72.510 -34.703 1.00 32.83 292 GLY A CA 1
ATOM 2174 C C . GLY A 1 292 ? 25.282 -71.199 -34.506 1.00 33.33 292 GLY A C 1
ATOM 2175 O O . GLY A 1 292 ? 25.876 -70.119 -34.559 1.00 33.28 292 GLY A O 1
ATOM 2176 N N . ASP A 1 293 ? 23.977 -71.312 -34.272 1.00 33.96 293 ASP A N 1
ATOM 2177 C CA . ASP A 1 293 ? 23.099 -70.156 -34.104 1.00 34.41 293 ASP A CA 1
ATOM 2178 C C . ASP A 1 293 ? 23.359 -69.485 -32.756 1.00 34.24 293 ASP A C 1
ATOM 2179 O O . ASP A 1 293 ? 23.256 -70.132 -31.712 1.00 34.37 293 ASP A O 1
ATOM 2184 N N . VAL A 1 294 ? 23.703 -68.195 -32.788 1.00 34.05 294 VAL A N 1
ATOM 2185 C CA . VAL A 1 294 ? 23.972 -67.425 -31.568 1.00 33.98 294 VAL A CA 1
ATOM 2186 C C . VAL A 1 294 ? 23.581 -65.955 -31.745 1.00 34.12 294 VAL A C 1
ATOM 2187 O O . VAL A 1 294 ? 22.546 -65.644 -32.344 1.00 34.70 294 VAL A O 1
#

CATH classification: 3.10.28.10